Protein AF-A0A9P9M4C3-F1 (afdb_monomer)

Foldseek 3Di:
DDDDPPDDDPDPDDDAQAAQAADCPDPCAPPDRHYQGDDDPPLPQPDSCLCVQLAPPWDKDKDKDKDAADPDPDLVRFPWSFDFDFAAAAKKKKQWDAPDWFKWWQDPPVRDTDTDHRHPPDIDMFGGPLNCQQQVNPPDGIGMTGTRNHNDTIIMMMMGTRGNPPDFRDHSVNPDDTDDDPDD

Structure (mmCIF, N/CA/C/O backbone):
data_AF-A0A9P9M4C3-F1
#
_entry.id   AF-A0A9P9M4C3-F1
#
loop_
_atom_site.group_PDB
_atom_site.id
_atom_site.type_symbol
_atom_site.label_atom_id
_atom_site.label_alt_id
_atom_site.label_comp_id
_atom_site.label_asym_id
_atom_site.label_entity_id
_atom_site.label_seq_id
_atom_site.pdbx_PDB_ins_code
_atom_site.Cartn_x
_atom_site.Cartn_y
_atom_site.Cartn_z
_atom_site.occupancy
_atom_site.B_iso_or_equiv
_atom_site.auth_seq_id
_atom_site.auth_comp_id
_atom_site.auth_asym_id
_atom_site.auth_atom_id
_atom_site.pdbx_PDB_model_num
ATOM 1 N N . MET A 1 1 ? -8.134 -4.310 -27.000 1.00 28.88 1 MET A N 1
ATOM 2 C CA . MET A 1 1 ? -9.028 -5.041 -26.078 1.00 28.88 1 MET A CA 1
ATOM 3 C C . MET A 1 1 ? -8.791 -6.525 -26.283 1.00 28.88 1 MET A C 1
ATOM 5 O O . MET A 1 1 ? -9.406 -7.106 -27.166 1.00 28.88 1 MET A O 1
ATOM 9 N N . GLY A 1 2 ? -7.870 -7.115 -25.528 1.00 22.92 2 GLY A N 1
ATOM 10 C CA . GLY A 1 2 ? -7.849 -8.555 -25.319 1.00 22.92 2 GLY A CA 1
ATOM 11 C C . GLY A 1 2 ? -8.282 -8.791 -23.886 1.00 22.92 2 GLY A C 1
ATOM 12 O O . GLY A 1 2 ? -7.619 -8.387 -22.943 1.00 22.92 2 GLY A O 1
ATOM 13 N N . GLY A 1 3 ? -9.487 -9.308 -23.735 1.00 29.16 3 GLY A N 1
ATOM 14 C CA . GLY A 1 3 ? -10.067 -9.667 -22.459 1.00 29.16 3 GLY A CA 1
ATOM 15 C C . GLY A 1 3 ? -10.758 -10.989 -22.687 1.00 29.16 3 GLY A C 1
ATOM 16 O O . GLY A 1 3 ? -11.508 -11.136 -23.655 1.00 29.16 3 GLY A O 1
ATOM 17 N N . GLN A 1 4 ? -10.493 -11.963 -21.828 1.00 32.84 4 GLN A N 1
ATOM 18 C CA . GLN A 1 4 ? -11.357 -13.123 -21.776 1.00 32.84 4 GLN A CA 1
ATOM 19 C C . GLN A 1 4 ? -12.711 -12.629 -21.258 1.00 32.84 4 GLN A C 1
ATOM 21 O O . GLN A 1 4 ? -12.829 -12.136 -20.136 1.00 32.84 4 GLN A O 1
ATOM 26 N N . VAL A 1 5 ? -13.730 -12.695 -22.114 1.00 31.47 5 VAL A N 1
ATOM 27 C CA . VAL A 1 5 ? -15.116 -12.441 -21.726 1.00 31.47 5 VAL A CA 1
ATOM 28 C C . VAL A 1 5 ? -15.550 -13.622 -20.864 1.00 31.47 5 VAL A C 1
ATOM 30 O O . VAL A 1 5 ? -15.946 -14.667 -21.377 1.00 31.47 5 VAL A O 1
ATOM 33 N N . LEU A 1 6 ? -15.446 -13.476 -19.544 1.00 33.34 6 LEU A N 1
ATOM 34 C CA . LEU A 1 6 ? -16.194 -14.326 -18.624 1.00 33.34 6 LEU A CA 1
ATOM 35 C C . LEU A 1 6 ? -17.659 -13.906 -18.725 1.00 33.34 6 LEU A C 1
ATOM 37 O O . LEU A 1 6 ? -18.062 -12.867 -18.203 1.00 33.34 6 LEU A O 1
ATOM 41 N N . ASP A 1 7 ? -18.447 -14.674 -19.468 1.00 37.09 7 ASP A N 1
ATOM 42 C CA . ASP A 1 7 ? -19.844 -14.336 -19.685 1.00 37.09 7 ASP A CA 1
ATOM 43 C C . ASP A 1 7 ? -20.725 -14.676 -18.462 1.00 37.09 7 ASP A C 1
ATOM 45 O O . ASP A 1 7 ? -20.555 -15.700 -17.794 1.00 37.09 7 ASP A O 1
ATOM 49 N N . LYS A 1 8 ? -21.746 -13.820 -18.287 1.00 38.09 8 LYS A N 1
ATOM 50 C CA . LYS A 1 8 ? -22.973 -13.933 -17.467 1.00 38.09 8 LYS A CA 1
ATOM 51 C C . LYS A 1 8 ? -23.010 -13.364 -16.045 1.00 38.09 8 LYS A C 1
ATOM 53 O O . LYS A 1 8 ? -23.562 -13.975 -15.131 1.00 38.09 8 LYS A O 1
ATOM 58 N N . LYS A 1 9 ? -22.604 -12.100 -15.911 1.00 32.94 9 LYS A N 1
ATOM 59 C CA . LYS A 1 9 ? -23.401 -10.971 -15.356 1.00 32.94 9 LYS A CA 1
ATOM 60 C C . LYS A 1 9 ? -22.521 -9.715 -15.425 1.00 32.94 9 LYS A C 1
ATOM 62 O O . LYS A 1 9 ? -21.350 -9.830 -15.077 1.00 32.94 9 LYS A O 1
ATOM 67 N N . PRO A 1 10 ? -23.020 -8.533 -15.834 1.00 39.69 10 PRO A N 1
ATOM 68 C CA . PRO A 1 10 ? -22.205 -7.324 -15.808 1.00 39.69 10 PRO A CA 1
ATOM 69 C C . PRO A 1 10 ? -21.922 -6.956 -14.347 1.00 39.69 10 PRO A C 1
ATOM 71 O O . PRO A 1 10 ? -22.753 -6.362 -13.662 1.00 39.69 10 PRO A O 1
ATOM 74 N N . GLY A 1 11 ? -20.767 -7.380 -13.839 1.00 38.78 11 GLY A N 1
ATOM 75 C CA . GLY A 1 11 ? -20.213 -6.846 -12.607 1.00 38.78 11 GLY A CA 1
ATOM 76 C C . GLY A 1 11 ? -19.674 -5.452 -12.896 1.00 38.78 11 GLY A C 1
ATOM 77 O O . GLY A 1 11 ? -18.961 -5.264 -13.874 1.00 38.78 11 GLY A O 1
ATOM 78 N N . SER A 1 12 ? -19.977 -4.478 -12.042 1.00 33.47 12 SER A N 1
ATOM 79 C CA . SER A 1 12 ? -19.450 -3.104 -12.104 1.00 33.47 12 SER A CA 1
ATOM 80 C C . SER A 1 12 ? -17.956 -3.009 -11.752 1.00 33.47 12 SER A C 1
ATOM 82 O O . SER A 1 12 ? -17.506 -1.992 -11.229 1.00 33.47 12 SER A O 1
ATOM 84 N N . LYS A 1 13 ? -17.209 -4.104 -11.916 1.00 29.25 13 LYS A N 1
ATOM 85 C CA . LYS A 1 13 ? -15.812 -4.220 -11.511 1.00 29.25 13 LYS A CA 1
ATOM 86 C C . LYS A 1 13 ? -14.942 -3.933 -12.726 1.00 29.25 13 LYS A C 1
ATOM 88 O O . LYS A 1 13 ? -14.895 -4.729 -13.657 1.00 29.25 13 LYS A O 1
ATOM 93 N N . GLU A 1 14 ? -14.256 -2.803 -12.685 1.00 39.88 14 GLU A N 1
ATOM 94 C CA . GLU A 1 14 ? -13.114 -2.525 -13.548 1.00 39.88 14 GLU A CA 1
ATOM 95 C C . GLU A 1 14 ? -11.867 -3.052 -12.828 1.00 39.88 14 GLU A C 1
ATOM 97 O O . GLU A 1 14 ? -11.677 -2.796 -11.639 1.00 39.88 14 GLU A O 1
ATOM 102 N N . GLY A 1 15 ? -11.055 -3.856 -13.511 1.00 37.50 15 GLY A N 1
ATOM 103 C CA . GLY A 1 15 ? -9.872 -4.482 -12.929 1.00 37.50 15 GLY A CA 1
ATOM 104 C C . GLY A 1 15 ? -8.821 -4.743 -13.996 1.00 37.50 15 GLY A C 1
ATOM 105 O O . GLY A 1 15 ? -9.155 -5.089 -15.128 1.00 37.50 15 GLY A O 1
ATOM 106 N N . PHE A 1 16 ? -7.559 -4.554 -13.625 1.00 48.47 16 PHE A N 1
ATOM 107 C CA . PHE A 1 16 ? -6.407 -4.859 -14.460 1.00 48.47 16 PHE A CA 1
ATOM 108 C C . PHE A 1 16 ? -5.694 -6.071 -13.860 1.00 48.47 16 PHE A C 1
ATOM 110 O O . PHE A 1 16 ? -5.294 -6.032 -12.697 1.00 48.47 16 PHE A O 1
ATOM 117 N N . PHE A 1 17 ? -5.592 -7.157 -14.623 1.00 49.06 17 PHE A N 1
ATOM 118 C CA . PHE A 1 17 ? -4.887 -8.364 -14.201 1.00 49.06 17 PHE A CA 1
ATOM 119 C C . PHE A 1 17 ? -3.492 -8.339 -14.815 1.00 49.06 17 PHE A C 1
ATOM 121 O O . PHE A 1 17 ? -3.365 -8.175 -16.024 1.00 49.06 17 PHE A O 1
ATOM 128 N N . VAL A 1 18 ? -2.473 -8.481 -13.970 1.00 57.72 18 VAL A N 1
ATOM 129 C CA . VAL A 1 18 ? -1.072 -8.612 -14.380 1.00 57.72 18 VAL A CA 1
ATOM 130 C C . VAL A 1 18 ? -0.639 -10.034 -14.066 1.00 57.72 18 VAL A C 1
ATOM 132 O O . VAL A 1 18 ? -0.687 -10.441 -12.903 1.00 57.72 18 VAL A O 1
ATOM 135 N N . GLY A 1 19 ? -0.260 -10.784 -15.094 1.00 61.44 19 GLY A N 1
ATOM 136 C CA . GLY A 1 19 ? 0.341 -12.110 -14.979 1.00 61.44 19 GLY A CA 1
ATOM 137 C C . GLY A 1 19 ? 1.777 -12.114 -15.493 1.00 61.44 19 GLY A C 1
ATOM 138 O O . GLY A 1 19 ? 2.288 -11.085 -15.935 1.00 61.44 19 GLY A O 1
ATOM 139 N N . VAL A 1 20 ? 2.416 -13.282 -15.446 1.00 61.69 20 VAL A N 1
ATOM 140 C CA . VAL A 1 20 ? 3.687 -13.512 -16.150 1.00 61.69 20 VAL A CA 1
ATOM 141 C C . VAL A 1 20 ? 3.450 -13.292 -17.642 1.00 61.69 20 VAL A C 1
ATOM 143 O O . VAL A 1 20 ? 2.513 -13.885 -18.188 1.00 61.69 20 VAL A O 1
ATOM 146 N N . GLU A 1 21 ? 4.270 -12.457 -18.289 1.00 67.19 21 GLU A N 1
ATOM 147 C CA . GLU A 1 21 ? 4.151 -12.234 -19.730 1.00 67.19 21 GLU A CA 1
ATOM 148 C C . GLU A 1 21 ? 4.357 -13.565 -20.452 1.00 67.19 21 GLU A C 1
ATOM 150 O O . GLU A 1 21 ? 5.398 -14.213 -20.346 1.00 67.19 21 GLU A O 1
ATOM 155 N N . THR A 1 22 ? 3.310 -14.022 -21.131 1.00 71.81 22 THR A N 1
ATOM 156 C CA . THR A 1 22 ? 3.312 -15.315 -21.806 1.00 71.81 22 THR A CA 1
ATOM 157 C C . THR A 1 22 ? 2.884 -15.093 -23.251 1.00 71.81 22 THR A C 1
ATOM 159 O O . THR A 1 22 ? 1.740 -14.680 -23.463 1.00 71.81 22 THR A O 1
ATOM 162 N N . PRO A 1 23 ? 3.747 -15.368 -24.250 1.00 73.88 23 PRO A N 1
ATOM 163 C CA . PRO A 1 23 ? 3.402 -15.201 -25.657 1.00 73.88 23 PRO A CA 1
ATOM 164 C C . PRO A 1 23 ? 2.110 -15.931 -26.020 1.00 73.88 23 PRO A C 1
ATOM 166 O O . PRO A 1 23 ? 1.800 -16.986 -25.463 1.00 73.88 23 PRO A O 1
ATOM 169 N N . ALA A 1 24 ? 1.365 -15.402 -26.990 1.00 75.88 24 ALA A N 1
ATOM 170 C CA . ALA A 1 24 ? 0.100 -16.000 -27.421 1.00 75.88 24 ALA A CA 1
ATOM 171 C C . ALA A 1 24 ? 0.270 -17.433 -27.964 1.00 75.88 24 ALA A C 1
ATOM 173 O O . ALA A 1 24 ? -0.687 -18.206 -27.993 1.00 75.88 24 ALA A O 1
ATOM 174 N N . GLU A 1 25 ? 1.481 -17.779 -28.398 1.00 83.06 25 GLU A N 1
ATOM 175 C CA . GLU A 1 25 ? 1.866 -19.077 -28.942 1.00 83.06 25 GLU A CA 1
ATOM 176 C C . GLU A 1 25 ? 2.291 -20.091 -27.867 1.00 83.06 25 GLU A C 1
ATOM 178 O O . GLU A 1 25 ? 2.505 -21.261 -28.198 1.00 83.06 25 GLU A O 1
ATOM 183 N N . ASP A 1 26 ? 2.434 -19.679 -26.601 1.00 78.69 26 ASP A N 1
ATOM 184 C CA . ASP A 1 26 ? 2.795 -20.592 -25.515 1.00 78.69 26 ASP A CA 1
ATOM 185 C C . ASP A 1 26 ? 1.698 -21.662 -25.327 1.00 78.69 26 ASP A C 1
ATOM 187 O O . ASP A 1 26 ? 0.511 -21.331 -25.289 1.00 78.69 26 ASP A O 1
ATOM 191 N N . PRO A 1 27 ? 2.046 -22.953 -25.158 1.00 82.06 27 PRO A N 1
ATOM 192 C CA . PRO A 1 27 ? 1.066 -24.023 -24.949 1.00 82.06 27 PRO A CA 1
ATOM 193 C C . PRO A 1 27 ? 0.144 -23.833 -23.735 1.00 82.06 27 PRO A C 1
ATOM 195 O O . PRO A 1 27 ? -0.891 -24.496 -23.642 1.00 82.06 27 PRO A O 1
ATOM 198 N N . GLN A 1 28 ? 0.534 -22.989 -22.781 1.00 68.56 28 GLN A N 1
ATOM 199 C CA . GLN A 1 28 ? -0.224 -22.652 -21.580 1.00 68.56 28 GLN A CA 1
ATOM 200 C C . GLN A 1 28 ? -1.029 -21.354 -21.730 1.00 68.56 28 GLN A C 1
ATOM 202 O O . GLN A 1 28 ? -1.852 -21.064 -20.854 1.00 68.56 28 GLN A O 1
ATOM 207 N N . ALA A 1 29 ? -0.833 -20.591 -22.813 1.00 66.56 29 ALA A N 1
ATOM 208 C CA . ALA A 1 29 ? -1.600 -19.384 -23.095 1.00 66.56 29 ALA A CA 1
ATOM 209 C C . ALA A 1 29 ? -3.098 -19.723 -23.210 1.00 66.56 29 ALA A C 1
ATOM 211 O O . ALA A 1 29 ? -3.511 -20.584 -23.988 1.00 66.56 29 ALA A O 1
ATOM 212 N N . GLY A 1 30 ? -3.927 -19.059 -22.400 1.00 60.09 30 GLY A N 1
ATOM 213 C CA . GLY A 1 30 ? -5.367 -19.328 -22.280 1.00 60.09 30 GLY A CA 1
ATOM 214 C C . GLY A 1 30 ? -5.785 -20.017 -20.976 1.00 60.09 30 GLY A C 1
ATOM 215 O O . GLY A 1 30 ? -6.985 -20.105 -20.697 1.00 60.09 30 GLY A O 1
ATOM 216 N N . ASN A 1 31 ? -4.826 -20.452 -20.151 1.00 64.75 31 ASN A N 1
ATOM 217 C CA . ASN A 1 31 ? -5.074 -20.815 -18.756 1.00 64.75 31 ASN A CA 1
ATOM 218 C C . ASN A 1 31 ? -5.301 -19.562 -17.887 1.00 64.75 31 ASN A C 1
ATOM 220 O O . ASN A 1 31 ? -4.952 -18.443 -18.261 1.00 64.75 31 ASN A O 1
ATOM 224 N N . PHE A 1 32 ? -5.902 -19.742 -16.704 1.00 56.62 32 PHE A N 1
ATOM 225 C CA . PHE A 1 32 ? -6.194 -18.632 -15.791 1.00 56.62 32 PHE A CA 1
ATOM 226 C C . PHE A 1 32 ? -4.914 -17.860 -15.424 1.00 56.62 32 PHE A C 1
ATOM 228 O O . PHE A 1 32 ? -3.989 -18.444 -14.866 1.00 56.62 32 PHE A O 1
ATOM 235 N N . CYS A 1 33 ? -4.890 -16.558 -15.732 1.00 53.81 33 CYS A N 1
ATOM 236 C CA . CYS A 1 33 ? -3.741 -15.657 -15.564 1.00 53.81 33 CYS A CA 1
ATOM 237 C C . CYS A 1 33 ? -2.476 -16.022 -16.374 1.00 53.81 33 CYS A C 1
ATOM 239 O O . CYS A 1 33 ? -1.389 -15.589 -15.998 1.00 53.81 33 CYS A O 1
ATOM 241 N N . ILE A 1 34 ? -2.602 -16.785 -17.469 1.00 62.84 34 ILE A N 1
ATOM 242 C CA . ILE A 1 34 ? -1.486 -17.137 -18.362 1.00 62.84 34 ILE A CA 1
ATOM 243 C C . ILE A 1 34 ? -1.825 -16.716 -19.798 1.00 62.84 34 ILE A C 1
ATOM 245 O O . ILE A 1 34 ? -2.727 -17.271 -20.431 1.00 62.84 34 ILE A O 1
ATOM 249 N N . GLY A 1 35 ? -1.110 -15.718 -20.306 1.00 72.00 35 GLY A N 1
ATOM 250 C CA . GLY A 1 35 ? -1.269 -15.147 -21.645 1.00 72.00 35 GLY A CA 1
ATOM 251 C C . GLY A 1 35 ? -0.658 -13.745 -21.722 1.00 72.00 35 GLY A C 1
ATOM 252 O O . GLY A 1 35 ? -0.140 -13.264 -20.712 1.00 72.00 35 GLY A O 1
ATOM 253 N N . PRO A 1 36 ? -0.727 -13.081 -22.888 1.00 68.31 36 PRO A N 1
ATOM 254 C CA . PRO A 1 36 ? -0.110 -11.773 -23.051 1.00 68.31 36 PRO A CA 1
ATOM 255 C C . PRO A 1 36 ? -0.828 -10.704 -22.217 1.00 68.31 36 PRO A C 1
ATOM 257 O O . PRO A 1 36 ? -2.068 -10.689 -22.160 1.00 68.31 36 PRO A O 1
ATOM 260 N N . ASN A 1 37 ? -0.081 -9.802 -21.572 1.00 67.75 37 ASN A N 1
ATOM 261 C CA . ASN A 1 37 ? -0.672 -8.711 -20.793 1.00 67.75 37 ASN A CA 1
ATOM 262 C C . ASN A 1 37 ? -1.168 -7.584 -21.723 1.00 67.75 37 ASN A C 1
ATOM 264 O O . ASN A 1 37 ? -0.494 -7.159 -22.656 1.00 67.75 37 ASN A O 1
ATOM 268 N N . PHE A 1 38 ? -2.360 -7.036 -21.456 1.00 65.56 38 PHE A N 1
ATOM 269 C CA . PHE A 1 38 ? -2.967 -5.983 -22.289 1.00 65.56 38 PHE A CA 1
ATOM 270 C C . PHE A 1 38 ? -2.846 -4.595 -21.656 1.00 65.56 38 PHE A C 1
ATOM 272 O O . PHE A 1 38 ? -3.840 -4.043 -21.188 1.00 65.56 38 PHE A O 1
ATOM 279 N N . TRP A 1 39 ? -1.644 -4.021 -21.646 1.00 63.34 39 TRP A N 1
ATOM 280 C CA . TRP A 1 39 ? -1.334 -2.739 -20.998 1.00 63.34 39 TRP A CA 1
ATOM 281 C C . TRP A 1 39 ? -2.188 -1.547 -21.499 1.00 63.34 39 TRP A C 1
ATOM 283 O O . TRP A 1 39 ? -2.505 -1.455 -22.689 1.00 63.34 39 TRP A O 1
ATOM 293 N N . PRO A 1 40 ? -2.592 -0.607 -20.615 1.00 57.09 40 PRO A N 1
ATOM 294 C CA . PRO A 1 40 ? -3.330 0.587 -21.020 1.00 57.09 40 PRO A CA 1
ATOM 295 C C . PRO A 1 40 ? -2.461 1.531 -21.867 1.00 57.09 40 PRO A C 1
ATOM 297 O O . PRO A 1 40 ? -1.275 1.725 -21.602 1.00 57.09 40 PRO A O 1
ATOM 300 N N . GLY A 1 41 ? -3.071 2.166 -22.874 1.00 51.16 41 GLY A N 1
ATOM 301 C CA . GLY A 1 41 ? -2.374 3.088 -23.777 1.00 51.16 41 GLY A CA 1
ATOM 302 C C . GLY A 1 41 ? -1.753 4.284 -23.041 1.00 51.16 41 GLY A C 1
ATOM 303 O O . GLY A 1 41 ? -2.412 4.920 -22.221 1.00 51.16 41 GLY A O 1
ATOM 304 N N . GLY A 1 42 ? -0.485 4.586 -23.343 1.00 54.09 42 GLY A N 1
ATOM 305 C CA . GLY A 1 42 ? 0.333 5.602 -22.658 1.00 54.09 42 GLY A CA 1
ATOM 306 C C . GLY A 1 42 ? 1.508 5.008 -21.873 1.00 54.09 42 GLY A C 1
ATOM 307 O O . GLY A 1 42 ? 2.506 5.691 -21.658 1.00 54.09 42 GLY A O 1
ATOM 308 N N . LEU A 1 43 ? 1.431 3.721 -21.530 1.00 55.47 43 LEU A N 1
ATOM 309 C CA . LEU A 1 43 ? 2.597 2.873 -21.299 1.00 55.47 43 LEU A CA 1
ATOM 310 C C . LEU A 1 43 ? 2.990 2.316 -22.673 1.00 55.47 43 LEU A C 1
ATOM 312 O O . LEU A 1 43 ? 2.557 1.231 -23.044 1.00 55.47 43 LEU A O 1
ATOM 316 N N . SER A 1 44 ? 3.676 3.105 -23.507 1.00 48.91 44 SER A N 1
ATOM 317 C CA . SER A 1 44 ? 4.209 2.581 -24.770 1.00 48.91 44 SER A CA 1
ATOM 318 C C . SER A 1 44 ? 5.359 1.644 -24.432 1.00 48.91 44 SER A C 1
ATOM 320 O O . SER A 1 44 ? 6.484 2.087 -24.207 1.00 48.91 44 SER A O 1
ATOM 322 N N . THR A 1 45 ? 5.052 0.364 -24.317 1.00 50.69 45 THR A N 1
ATOM 323 C CA . THR A 1 45 ? 6.052 -0.678 -24.182 1.00 50.69 45 THR A CA 1
ATOM 324 C C . THR A 1 45 ? 6.359 -1.132 -25.606 1.00 50.69 45 THR A C 1
ATOM 326 O O . THR A 1 45 ? 5.600 -1.881 -26.205 1.00 50.69 45 THR A O 1
ATOM 329 N N . GLU A 1 46 ? 7.423 -0.595 -26.208 1.00 52.34 46 GLU A N 1
ATOM 330 C CA . GLU A 1 46 ? 7.959 -1.154 -27.465 1.00 52.34 46 GLU A CA 1
ATOM 331 C C . GLU A 1 46 ? 8.507 -2.586 -27.237 1.00 52.34 46 GLU A C 1
ATOM 333 O O . GLU A 1 46 ? 8.796 -3.298 -28.194 1.00 52.34 46 GLU A O 1
ATOM 338 N N . GLU A 1 47 ? 8.611 -3.008 -25.969 1.00 55.19 47 GLU A N 1
ATOM 339 C CA . GLU A 1 47 ? 9.061 -4.317 -25.496 1.00 55.19 47 GLU A CA 1
ATOM 340 C C . GLU A 1 47 ? 7.980 -4.930 -24.583 1.00 55.19 47 GLU A C 1
ATOM 342 O O . GLU A 1 47 ? 7.525 -4.277 -23.648 1.00 55.19 47 GLU A O 1
ATOM 347 N N . ASP A 1 48 ? 7.532 -6.161 -24.841 1.00 59.97 48 ASP A N 1
ATOM 348 C CA . ASP A 1 48 ? 6.446 -6.812 -24.079 1.00 59.97 48 ASP A CA 1
ATOM 349 C C . ASP A 1 48 ? 6.879 -7.297 -22.669 1.00 59.97 48 ASP A C 1
ATOM 351 O O . ASP A 1 48 ? 6.044 -7.675 -21.855 1.00 59.97 48 ASP A O 1
ATOM 355 N N . ASP A 1 49 ? 8.169 -7.218 -22.325 1.00 66.88 49 ASP A N 1
ATOM 356 C CA . ASP A 1 49 ? 8.806 -7.826 -21.139 1.00 66.88 49 ASP A CA 1
ATOM 357 C C . ASP A 1 49 ? 8.994 -6.864 -19.945 1.00 66.88 49 ASP A C 1
ATOM 359 O O . ASP A 1 49 ? 9.750 -7.116 -18.999 1.00 66.88 49 ASP A O 1
ATOM 363 N N . VAL A 1 50 ? 8.291 -5.729 -19.953 1.00 66.88 50 VAL A N 1
ATOM 364 C CA . VAL A 1 50 ? 8.535 -4.589 -19.053 1.00 66.88 50 VAL A CA 1
ATOM 365 C C . VAL A 1 50 ? 8.434 -4.922 -17.563 1.00 66.88 50 VAL A C 1
ATOM 367 O O . VAL A 1 50 ? 8.928 -4.144 -16.746 1.00 66.88 50 VAL A O 1
ATOM 370 N N . PHE A 1 51 ? 7.848 -6.045 -17.159 1.00 73.81 51 PHE A N 1
ATOM 371 C CA . PHE A 1 51 ? 7.826 -6.475 -15.757 1.00 73.81 51 PHE A CA 1
ATOM 372 C C . PHE A 1 51 ? 8.569 -7.788 -15.493 1.00 73.81 51 PHE A C 1
ATOM 374 O O . PHE A 1 51 ? 8.716 -8.150 -14.326 1.00 73.81 51 PHE A O 1
ATOM 381 N N . ASP A 1 52 ? 9.124 -8.446 -16.508 1.00 77.12 52 ASP A N 1
ATOM 382 C CA . ASP A 1 52 ? 9.725 -9.781 -16.389 1.00 77.12 52 ASP A CA 1
ATOM 383 C C . ASP A 1 52 ? 10.918 -9.794 -15.435 1.00 77.12 52 ASP A C 1
ATOM 385 O O . ASP A 1 52 ? 11.043 -10.679 -14.583 1.00 77.12 52 ASP A O 1
ATOM 389 N N . GLY A 1 53 ? 11.744 -8.745 -15.488 1.00 77.00 53 GLY A N 1
ATOM 390 C CA . GLY A 1 53 ? 12.824 -8.550 -14.521 1.00 77.00 53 GLY A CA 1
ATOM 391 C C . GLY A 1 53 ? 12.298 -8.525 -13.083 1.00 77.00 53 GLY A C 1
ATOM 392 O O . GLY A 1 53 ? 12.798 -9.245 -12.229 1.00 77.00 53 GLY A O 1
ATOM 393 N N . LEU A 1 54 ? 11.205 -7.795 -12.823 1.00 77.00 54 LEU A N 1
ATOM 394 C CA . LEU A 1 54 ? 10.587 -7.734 -11.492 1.00 77.00 54 LEU A CA 1
ATOM 395 C C . LEU A 1 54 ? 9.941 -9.057 -11.060 1.00 77.00 54 LEU A C 1
ATOM 397 O O . LEU A 1 54 ? 9.692 -9.225 -9.866 1.00 77.00 54 LEU A O 1
ATOM 401 N N . MET A 1 55 ? 9.632 -9.958 -11.993 1.00 82.12 55 MET A N 1
ATOM 402 C CA . MET A 1 55 ? 8.989 -11.251 -11.731 1.00 82.12 55 MET A CA 1
ATOM 403 C C . MET A 1 55 ? 9.967 -12.419 -11.598 1.00 82.12 55 MET A C 1
ATOM 405 O O . MET A 1 55 ? 9.588 -13.477 -11.097 1.00 82.12 55 MET A O 1
ATOM 409 N N . THR A 1 56 ? 11.221 -12.236 -11.998 1.00 83.00 56 THR A N 1
ATOM 410 C CA . THR A 1 56 ? 12.266 -13.259 -11.884 1.00 83.00 56 THR A CA 1
ATOM 411 C C . THR A 1 56 ? 12.838 -13.265 -10.468 1.00 83.00 56 THR A C 1
ATOM 413 O O . THR A 1 56 ? 13.222 -12.214 -9.995 1.00 83.00 56 THR A O 1
ATOM 416 N N . ASP A 1 57 ? 12.926 -14.407 -9.784 1.00 85.94 57 ASP A N 1
ATOM 417 C CA . ASP A 1 57 ? 13.447 -14.509 -8.398 1.00 85.94 57 ASP A CA 1
ATOM 418 C C . ASP A 1 57 ? 12.957 -13.394 -7.435 1.00 85.94 57 ASP A C 1
ATOM 420 O O . ASP A 1 57 ? 13.743 -12.603 -6.903 1.00 85.94 57 ASP A O 1
ATOM 424 N N . PRO A 1 58 ? 11.631 -13.239 -7.260 1.00 88.62 58 PRO A N 1
ATOM 425 C CA . PRO A 1 58 ? 11.098 -12.102 -6.539 1.00 88.62 58 PRO A CA 1
ATOM 426 C C . PRO A 1 58 ? 11.256 -12.270 -5.030 1.00 88.62 58 PRO A C 1
ATOM 428 O O . PRO A 1 58 ? 10.940 -13.312 -4.450 1.00 88.62 58 PRO A O 1
ATOM 431 N N . VAL A 1 59 ? 11.610 -11.176 -4.361 1.00 90.75 59 VAL A N 1
ATOM 432 C CA . VAL A 1 59 ? 11.512 -11.086 -2.908 1.00 90.75 59 VAL A CA 1
ATOM 433 C C . VAL A 1 59 ? 10.090 -10.682 -2.536 1.00 90.75 59 VAL A C 1
ATOM 435 O O . VAL A 1 59 ? 9.566 -9.646 -2.955 1.00 90.75 59 VAL A O 1
ATOM 438 N N . ALA A 1 60 ? 9.464 -11.502 -1.700 1.00 91.56 60 ALA A N 1
ATOM 439 C CA . ALA A 1 60 ? 8.178 -11.205 -1.097 1.00 91.56 60 ALA A CA 1
ATOM 440 C C . ALA A 1 60 ? 8.193 -11.575 0.385 1.00 91.56 60 ALA A C 1
ATOM 442 O O . ALA A 1 60 ? 8.843 -12.536 0.801 1.00 91.56 60 ALA A O 1
ATOM 443 N N . ASN A 1 61 ? 7.457 -10.825 1.199 1.00 89.62 61 ASN A N 1
ATOM 444 C CA . ASN A 1 61 ? 7.281 -11.150 2.608 1.00 89.62 61 ASN A CA 1
ATOM 445 C C . ASN A 1 61 ? 5.847 -10.885 3.054 1.00 89.62 61 ASN A C 1
ATOM 447 O O . ASN A 1 61 ? 5.170 -9.992 2.558 1.00 89.62 61 ASN A O 1
ATOM 451 N N . ILE A 1 62 ? 5.411 -11.627 4.062 1.00 91.00 62 ILE A N 1
ATOM 452 C CA . ILE A 1 62 ? 4.128 -11.423 4.728 1.00 91.00 62 ILE A CA 1
ATOM 453 C C . ILE A 1 62 ? 4.385 -10.948 6.154 1.00 91.00 62 ILE A C 1
ATOM 455 O O . ILE A 1 62 ? 5.352 -11.376 6.789 1.00 91.00 62 ILE A O 1
ATOM 459 N N . LYS A 1 63 ? 3.549 -10.046 6.667 1.00 87.56 63 LYS A N 1
ATOM 460 C CA . LYS A 1 63 ? 3.523 -9.720 8.097 1.00 87.56 63 LYS A CA 1
ATOM 461 C C . LYS A 1 63 ? 2.167 -10.108 8.669 1.00 87.56 63 LYS A C 1
ATOM 463 O O . LYS A 1 63 ? 1.143 -9.923 8.025 1.00 87.56 63 LYS A O 1
ATOM 468 N N . LEU A 1 64 ? 2.177 -10.631 9.889 1.00 87.44 64 LEU A N 1
ATOM 469 C CA . LEU A 1 64 ? 0.978 -10.865 10.688 1.00 87.44 64 LEU A CA 1
ATOM 470 C C . LEU A 1 64 ? 0.973 -9.802 11.779 1.00 87.44 64 LEU A C 1
ATOM 472 O O . LEU A 1 64 ? 1.835 -9.816 12.658 1.00 87.44 64 LEU A O 1
ATOM 476 N N . LEU A 1 65 ? 0.064 -8.839 11.676 1.00 86.81 65 LEU A N 1
ATOM 477 C CA . LEU A 1 65 ? 0.023 -7.691 12.569 1.00 86.81 65 LEU A CA 1
ATOM 478 C C . LEU A 1 65 ? -1.135 -7.842 13.545 1.00 86.81 65 LEU A C 1
ATOM 480 O O . LEU A 1 65 ? -2.271 -8.103 13.157 1.00 86.81 65 LEU A O 1
ATOM 484 N N . HIS A 1 66 ? -0.822 -7.659 14.822 1.00 86.25 66 HIS A N 1
ATOM 485 C CA . HIS A 1 66 ? -1.783 -7.524 15.905 1.00 86.25 66 HIS A CA 1
ATOM 486 C C . HIS A 1 66 ? -1.651 -6.111 16.456 1.00 86.25 66 HIS A C 1
ATOM 488 O O . HIS A 1 66 ? -0.548 -5.692 16.809 1.00 86.25 66 HIS A O 1
ATOM 494 N N . TYR A 1 67 ? -2.764 -5.389 16.532 1.00 84.25 67 TYR A N 1
ATOM 495 C CA . TYR A 1 67 ? -2.803 -4.076 17.160 1.00 84.25 67 TYR A CA 1
ATOM 496 C C . TYR A 1 67 ? -3.417 -4.231 18.557 1.00 84.25 67 TYR A C 1
ATOM 498 O O . TYR A 1 67 ? -4.590 -4.599 18.679 1.00 84.25 67 TYR A O 1
ATOM 506 N N . PRO A 1 68 ? -2.641 -4.013 19.633 1.00 80.75 68 PRO A N 1
ATOM 507 C CA . PRO A 1 68 ? -3.176 -4.057 20.984 1.00 80.75 68 PRO A CA 1
ATOM 508 C C . PRO A 1 68 ? -4.266 -2.996 21.196 1.00 80.75 68 PRO A C 1
ATOM 510 O O . PRO A 1 68 ? -4.167 -1.907 20.614 1.00 80.75 68 PRO A O 1
ATOM 513 N N . PRO A 1 69 ? -5.262 -3.280 22.058 1.00 79.38 69 PRO A N 1
ATOM 514 C CA . PRO A 1 69 ? -6.252 -2.302 22.459 1.00 79.38 69 PRO A CA 1
ATOM 515 C C . PRO A 1 69 ? -5.588 -1.067 23.031 1.00 79.38 69 PRO A C 1
ATOM 517 O O . PRO A 1 69 ? -4.590 -1.144 23.753 1.00 79.38 69 PRO A O 1
ATOM 520 N N . ASN A 1 70 ? -6.193 0.069 22.745 1.00 71.50 70 ASN A N 1
ATOM 521 C CA . ASN A 1 70 ? -5.685 1.350 23.166 1.00 71.50 70 ASN A CA 1
ATOM 522 C C . ASN A 1 70 ? -6.817 2.178 23.790 1.00 71.50 70 ASN A C 1
ATOM 524 O O . ASN A 1 70 ? -7.861 2.350 23.158 1.00 71.50 70 ASN A O 1
ATOM 528 N N . PRO A 1 71 ? -6.625 2.707 25.015 1.00 64.56 71 PRO A N 1
ATOM 529 C CA . PRO A 1 71 ? -7.626 3.519 25.697 1.00 64.56 71 PRO A CA 1
ATOM 530 C C . PRO A 1 71 ? -7.826 4.920 25.102 1.00 64.56 71 PRO A C 1
ATOM 532 O O . PRO A 1 71 ? -8.702 5.638 25.585 1.00 64.56 71 PRO A O 1
ATOM 535 N N . ALA A 1 72 ? -7.042 5.327 24.097 1.00 65.12 72 ALA A N 1
ATOM 536 C CA . ALA A 1 72 ? -7.211 6.620 23.438 1.00 65.12 72 ALA A CA 1
ATOM 537 C C . ALA A 1 72 ? -8.647 6.803 22.916 1.00 65.12 72 ALA A C 1
ATOM 539 O O . ALA A 1 72 ? -9.213 5.921 22.270 1.00 65.12 72 ALA A O 1
ATOM 540 N N . GLN A 1 73 ? -9.237 7.963 23.216 1.00 56.00 73 GLN A N 1
ATOM 541 C CA . GLN A 1 73 ? -10.628 8.285 22.874 1.00 56.00 73 GLN A CA 1
ATOM 542 C C . GLN A 1 73 ? -10.777 8.895 21.474 1.00 56.00 73 GLN A C 1
ATOM 544 O O . GLN A 1 73 ? -11.898 9.063 20.996 1.00 56.00 73 GLN A O 1
ATOM 549 N N . SER A 1 74 ? -9.662 9.219 20.818 1.00 60.00 74 SER A N 1
ATOM 550 C CA . SER A 1 74 ? -9.618 9.889 19.524 1.00 60.00 74 SER A CA 1
ATOM 551 C C . SER A 1 74 ? -8.480 9.315 18.648 1.00 60.00 74 SER A C 1
ATOM 553 O O . SER A 1 74 ? -7.476 8.829 19.180 1.00 60.00 74 SER A O 1
ATOM 555 N N . PRO A 1 75 ? -8.594 9.363 17.306 1.00 61.16 75 PRO A N 1
ATOM 556 C CA . PRO A 1 75 ? -7.516 8.972 16.386 1.00 61.16 75 PRO A CA 1
ATOM 557 C C . PRO A 1 75 ? -6.247 9.833 16.498 1.00 61.16 75 PRO A C 1
ATOM 559 O O . PRO A 1 75 ? -5.166 9.386 16.128 1.00 61.16 75 PRO A O 1
ATOM 562 N N . GLU A 1 76 ? -6.384 11.070 16.980 1.00 64.25 76 GLU A N 1
ATOM 563 C CA . GLU A 1 76 ? -5.292 12.029 17.201 1.00 64.25 76 GLU A CA 1
ATOM 564 C C . GLU A 1 76 ? -4.467 11.708 18.456 1.00 64.25 76 GLU A C 1
ATOM 566 O O . GLU A 1 76 ? -3.258 11.934 18.457 1.00 64.25 76 GLU A O 1
ATOM 571 N N . ASP A 1 77 ? -5.090 11.093 19.466 1.00 58.78 77 ASP A N 1
ATOM 572 C CA . ASP A 1 77 ? -4.429 10.616 20.688 1.00 58.78 77 ASP A CA 1
ATOM 573 C C . ASP A 1 77 ? -3.990 9.144 20.597 1.00 58.78 77 ASP A C 1
ATOM 575 O O . ASP A 1 77 ? -3.354 8.607 21.508 1.00 58.78 77 ASP A O 1
ATOM 579 N N . ALA A 1 78 ? -4.357 8.450 19.518 1.00 59.59 78 ALA A N 1
ATOM 580 C CA . ALA A 1 78 ? -4.044 7.043 19.345 1.00 59.59 78 ALA A CA 1
ATOM 581 C C . ALA A 1 78 ? -2.566 6.843 18.963 1.00 59.59 78 ALA A C 1
ATOM 583 O O . ALA A 1 78 ? -2.123 7.383 17.946 1.00 59.59 78 ALA A O 1
ATOM 584 N N . PRO A 1 79 ? -1.786 6.020 19.699 1.00 58.47 79 PRO A N 1
ATOM 585 C CA . PRO A 1 79 ? -0.541 5.457 19.211 1.00 58.47 79 PRO A CA 1
ATOM 586 C C . PRO A 1 79 ? -0.660 4.978 17.771 1.00 58.47 79 PRO A C 1
ATOM 588 O O . PRO A 1 79 ? -1.544 4.205 17.386 1.00 58.47 79 PRO A O 1
ATOM 591 N N . VAL A 1 80 ? 0.282 5.469 16.981 1.00 59.50 80 VAL A N 1
ATOM 592 C CA . VAL A 1 80 ? 0.402 5.152 15.574 1.00 59.50 80 VAL A CA 1
ATOM 593 C C . VAL A 1 80 ? 0.901 3.710 15.462 1.00 59.50 80 VAL A C 1
ATOM 595 O O . VAL A 1 80 ? 2.033 3.414 15.839 1.00 59.50 80 VAL A O 1
ATOM 598 N N . GLY A 1 81 ? 0.044 2.804 14.981 1.00 56.75 81 GLY A N 1
ATOM 599 C CA . GLY A 1 81 ? 0.381 1.387 14.811 1.00 56.75 81 GLY A CA 1
ATOM 600 C C . GLY A 1 81 ? 1.416 1.182 13.703 1.00 56.75 81 GLY A C 1
ATOM 601 O O . GLY A 1 81 ? 2.345 0.394 13.851 1.00 56.75 81 GLY A O 1
ATOM 602 N N . ALA A 1 82 ? 1.290 1.951 12.620 1.00 61.28 82 ALA A N 1
ATOM 603 C CA . ALA A 1 82 ? 2.328 2.153 11.615 1.00 61.28 82 ALA A CA 1
ATOM 604 C C . ALA A 1 82 ? 2.334 3.628 11.205 1.00 61.28 82 ALA A C 1
ATOM 606 O O . ALA A 1 82 ? 1.269 4.184 10.916 1.00 61.28 82 ALA A O 1
ATOM 607 N N . GLY A 1 83 ? 3.525 4.242 11.235 1.00 75.81 83 GLY A N 1
ATOM 608 C CA . GLY A 1 83 ? 3.778 5.655 10.926 1.00 75.81 83 GLY A CA 1
ATOM 609 C C . GLY A 1 83 ? 3.175 6.112 9.600 1.00 75.81 83 GLY A C 1
ATOM 610 O O . GLY A 1 83 ? 2.811 5.296 8.764 1.00 75.81 83 GLY A O 1
ATOM 611 N N . THR A 1 84 ? 3.119 7.420 9.361 1.00 86.19 84 THR A N 1
ATOM 612 C CA . THR A 1 84 ? 2.882 7.935 8.004 1.00 86.19 84 THR A CA 1
ATOM 613 C C . THR A 1 84 ? 4.029 7.496 7.092 1.00 86.19 84 THR A C 1
ATOM 615 O O . THR A 1 84 ? 5.169 7.897 7.327 1.00 86.19 84 THR A O 1
ATOM 618 N N . HIS A 1 85 ? 3.746 6.684 6.073 1.00 87.31 85 HIS A N 1
ATOM 619 C CA . HIS A 1 85 ? 4.761 6.151 5.159 1.00 87.31 85 HIS A CA 1
ATOM 620 C C . HIS A 1 85 ? 4.190 5.807 3.776 1.00 87.31 85 HIS A C 1
ATOM 622 O O . HIS A 1 85 ? 2.980 5.870 3.550 1.00 87.31 85 HIS A O 1
ATOM 628 N N . THR A 1 86 ? 5.090 5.469 2.857 1.00 89.38 86 THR A N 1
ATOM 629 C CA . THR A 1 86 ? 4.821 4.754 1.606 1.00 89.38 86 THR A CA 1
ATOM 630 C C . THR A 1 86 ? 5.388 3.340 1.704 1.00 89.38 86 THR A C 1
ATOM 632 O O . THR A 1 86 ? 6.285 3.081 2.512 1.00 89.38 86 THR A O 1
ATOM 635 N N . ASP A 1 87 ? 4.873 2.423 0.886 1.00 90.94 87 ASP A N 1
ATOM 636 C CA . ASP A 1 87 ? 5.429 1.074 0.790 1.00 90.94 87 ASP A CA 1
ATOM 637 C C . ASP A 1 87 ? 6.608 1.066 -0.187 1.00 90.94 87 ASP A C 1
ATOM 639 O O . ASP A 1 87 ? 6.465 1.464 -1.340 1.00 90.94 87 ASP A O 1
ATOM 643 N N . PHE A 1 88 ? 7.765 0.566 0.252 1.00 85.38 88 PHE A N 1
ATOM 644 C CA . PHE A 1 88 ? 8.977 0.548 -0.572 1.00 85.3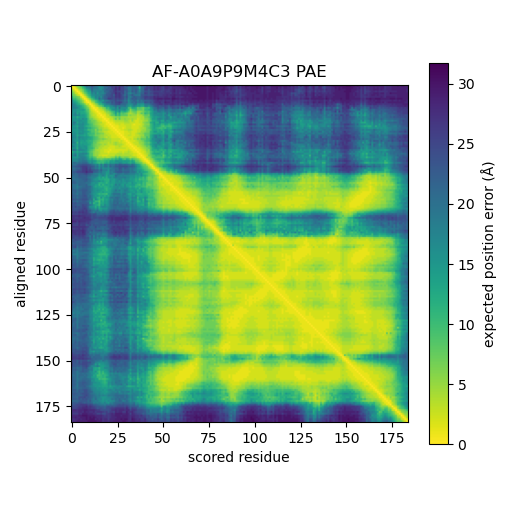8 88 PHE A CA 1
ATOM 645 C C . P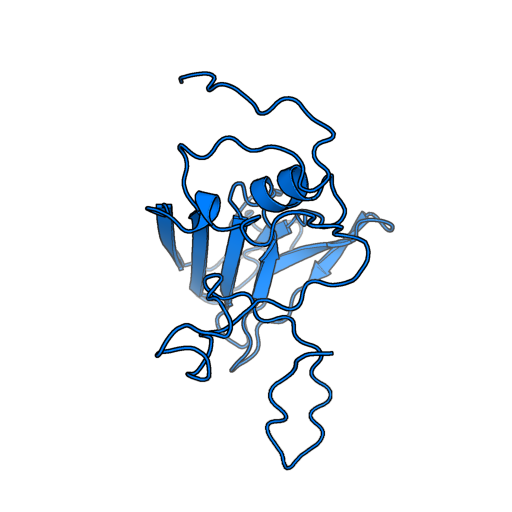HE A 1 88 ? 8.841 -0.301 -1.848 1.00 85.38 88 PHE A C 1
ATOM 647 O O . PHE A 1 88 ? 9.369 0.094 -2.879 1.00 85.38 88 PHE A O 1
ATOM 654 N N . GLY A 1 89 ? 8.162 -1.453 -1.771 1.00 88.31 89 GLY A N 1
ATOM 655 C CA . GLY A 1 89 ? 8.139 -2.488 -2.813 1.00 88.31 89 GLY A CA 1
ATOM 656 C C . GLY A 1 89 ? 7.371 -2.129 -4.092 1.00 88.31 89 GLY A C 1
ATOM 657 O O . GLY A 1 89 ? 7.226 -0.968 -4.469 1.00 88.31 89 GLY A O 1
ATOM 658 N N . THR A 1 90 ? 6.869 -3.146 -4.792 1.00 91.44 90 THR A N 1
ATOM 659 C CA . THR A 1 90 ? 6.114 -2.969 -6.043 1.00 91.44 90 THR A CA 1
ATOM 660 C C . THR A 1 90 ? 4.609 -2.947 -5.774 1.00 91.44 90 THR A C 1
ATOM 662 O O . THR A 1 90 ? 3.931 -2.006 -6.188 1.00 91.44 90 THR A O 1
ATOM 665 N N . ILE A 1 91 ? 4.082 -3.942 -5.053 1.00 93.75 91 ILE A N 1
ATOM 666 C CA . ILE A 1 91 ? 2.660 -4.042 -4.681 1.00 93.75 91 ILE A CA 1
ATOM 667 C C . ILE A 1 91 ? 2.543 -4.543 -3.238 1.00 93.75 91 ILE A C 1
ATOM 669 O O . ILE A 1 91 ? 3.231 -5.485 -2.846 1.00 93.75 91 ILE A O 1
ATOM 673 N N . THR A 1 92 ? 1.616 -3.968 -2.475 1.00 93.38 92 THR A N 1
ATOM 674 C CA . THR A 1 92 ? 1.165 -4.512 -1.188 1.00 93.38 92 THR A CA 1
ATOM 675 C C . THR A 1 92 ? -0.283 -4.962 -1.310 1.00 93.38 92 THR A C 1
ATOM 677 O O . THR A 1 92 ? -1.130 -4.207 -1.784 1.00 93.38 92 THR A O 1
ATOM 680 N N . ILE A 1 93 ? -0.585 -6.172 -0.846 1.00 95.69 93 ILE A N 1
ATOM 681 C CA . ILE A 1 93 ? -1.948 -6.694 -0.717 1.00 95.69 93 ILE A CA 1
ATOM 682 C C . ILE A 1 93 ? -2.242 -6.852 0.767 1.00 95.69 93 ILE A C 1
ATOM 684 O O . ILE A 1 93 ? -1.541 -7.573 1.472 1.00 95.69 93 ILE A O 1
ATOM 688 N N . LEU A 1 94 ? -3.276 -6.181 1.250 1.00 92.81 94 LEU A N 1
ATOM 689 C CA . LEU A 1 94 ? -3.624 -6.121 2.658 1.00 92.81 94 LEU A CA 1
ATOM 690 C C . LEU A 1 94 ? -5.005 -6.725 2.900 1.00 92.81 94 LEU A C 1
ATOM 692 O O . LEU A 1 94 ? -6.011 -6.270 2.350 1.00 92.81 94 LEU A O 1
ATOM 696 N N . VAL A 1 95 ? -5.041 -7.696 3.809 1.00 94.19 95 VAL A N 1
ATOM 697 C CA . VAL A 1 95 ? -6.265 -8.160 4.464 1.00 94.19 95 VAL A CA 1
ATOM 698 C C . VAL A 1 95 ? -6.442 -7.385 5.766 1.00 94.19 95 VAL A C 1
ATOM 700 O O . VAL A 1 95 ? -5.527 -7.330 6.592 1.00 94.19 95 VAL A O 1
ATOM 703 N N . GLN A 1 96 ? -7.626 -6.814 5.965 1.00 90.88 96 GLN A N 1
ATOM 704 C CA . GLN A 1 96 ? -8.026 -6.175 7.219 1.00 90.88 96 GLN 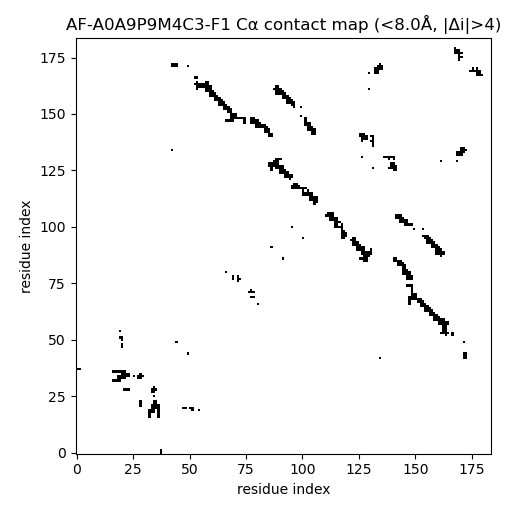A CA 1
ATOM 705 C C . GLN A 1 96 ? -9.070 -7.041 7.918 1.00 90.88 96 GLN A C 1
ATOM 707 O O . GLN A 1 96 ? -9.918 -7.626 7.248 1.00 90.88 96 GLN A O 1
ATOM 712 N N . GLN A 1 97 ? -9.055 -7.094 9.252 1.00 91.56 97 GLN A N 1
ATOM 713 C CA . GLN A 1 97 ? -10.139 -7.737 9.988 1.00 91.56 97 GLN A CA 1
ATOM 714 C C . GLN A 1 97 ? -11.463 -6.972 9.778 1.00 91.56 97 GLN A C 1
ATOM 716 O O . GLN A 1 97 ? -11.542 -5.790 10.134 1.00 91.56 97 GLN A O 1
ATOM 721 N N . PRO A 1 98 ? -12.516 -7.622 9.252 1.00 91.00 98 PRO A N 1
ATOM 722 C CA . PRO A 1 98 ? -13.796 -6.973 8.987 1.00 91.00 98 PRO A CA 1
ATOM 723 C C . PRO A 1 98 ? -14.400 -6.319 10.234 1.00 91.00 98 PRO A C 1
ATOM 725 O O . PRO A 1 98 ? -14.349 -6.872 11.331 1.00 91.00 98 PRO A O 1
ATOM 728 N N . GLY A 1 99 ? -14.962 -5.119 10.070 1.00 89.94 99 GLY A N 1
ATOM 729 C CA . GLY A 1 99 ? -15.570 -4.351 11.165 1.00 89.94 99 GLY A CA 1
ATOM 730 C C . GLY A 1 99 ? -14.583 -3.570 12.041 1.00 89.94 99 GLY A C 1
ATOM 731 O O . GLY A 1 99 ? -15.019 -2.818 12.910 1.00 89.94 99 GLY A O 1
ATOM 732 N N . HIS A 1 100 ? -13.276 -3.681 11.789 1.00 89.00 100 HIS A N 1
ATOM 733 C CA . HIS A 1 100 ? -12.245 -2.959 12.534 1.00 89.00 100 HIS A CA 1
ATOM 734 C C . HIS A 1 100 ? -11.397 -2.070 11.609 1.00 89.00 100 HIS A C 1
ATOM 736 O O . HIS A 1 100 ? -10.265 -2.427 11.276 1.00 89.00 100 HIS A O 1
ATOM 742 N N . PRO A 1 101 ? -11.925 -0.915 11.161 1.00 84.75 101 PRO A N 1
ATOM 743 C CA . PRO A 1 101 ? -11.147 0.013 10.354 1.00 84.75 101 PRO A CA 1
ATOM 744 C C . PRO A 1 101 ? -9.993 0.600 11.174 1.00 84.75 101 PRO A C 1
ATOM 746 O O . PRO A 1 101 ? -10.148 0.933 12.348 1.00 84.75 101 PRO A O 1
ATOM 749 N N . GLY A 1 102 ? -8.843 0.750 10.529 1.00 83.19 102 GLY A N 1
ATOM 750 C CA . GLY A 1 102 ? -7.660 1.377 11.126 1.00 83.19 102 GLY A CA 1
ATOM 751 C C . GLY A 1 102 ? -6.664 1.905 10.097 1.00 83.19 102 GLY A C 1
ATOM 752 O O . GLY A 1 102 ? -5.782 2.684 10.444 1.00 83.19 102 GLY A O 1
ATOM 753 N N . LEU A 1 103 ? -6.805 1.517 8.827 1.00 89.12 103 LEU A N 1
ATOM 754 C CA . LEU A 1 103 ? -6.001 2.041 7.734 1.00 89.12 103 LEU A CA 1
ATOM 755 C C . LEU A 1 103 ? -6.553 3.382 7.249 1.00 89.12 103 LEU A C 1
ATOM 757 O O . LEU A 1 103 ? -7.744 3.513 6.961 1.00 89.12 103 LEU A O 1
ATOM 761 N N . GLU A 1 104 ? -5.663 4.350 7.068 1.00 88.19 104 GLU A N 1
ATOM 762 C CA . GLU A 1 104 ? -5.978 5.612 6.412 1.00 88.19 104 GLU A CA 1
ATOM 763 C C . GLU A 1 104 ? -4.985 5.912 5.293 1.00 88.19 104 GLU A C 1
ATOM 765 O O . GLU A 1 104 ? -3.780 5.723 5.453 1.00 88.19 104 GLU A O 1
ATOM 770 N N . ALA A 1 105 ? -5.488 6.446 4.183 1.00 89.00 105 ALA A N 1
ATOM 771 C CA . ALA A 1 105 ? -4.687 6.955 3.076 1.00 89.00 105 ALA A CA 1
ATOM 772 C C . ALA A 1 105 ? -4.812 8.480 2.986 1.00 89.00 105 ALA A C 1
ATOM 774 O O . ALA A 1 105 ? -5.885 9.047 3.200 1.00 89.00 105 ALA A O 1
ATOM 775 N N . LEU A 1 106 ? -3.723 9.164 2.657 1.00 85.75 106 LEU A N 1
ATOM 776 C CA . LEU A 1 106 ? -3.717 10.609 2.483 1.00 85.75 106 LEU A CA 1
ATOM 777 C C . LEU A 1 106 ? -4.159 10.959 1.061 1.00 85.75 106 LEU A C 1
ATOM 779 O O . LEU A 1 106 ? -3.479 10.631 0.087 1.00 85.75 106 LEU A O 1
ATOM 783 N N . HIS A 1 107 ? -5.265 11.687 0.927 1.00 84.50 107 HIS A N 1
ATOM 784 C CA . HIS A 1 107 ? -5.711 12.158 -0.376 1.00 84.50 107 HIS A CA 1
ATOM 785 C C . HIS A 1 107 ? -4.675 13.132 -0.975 1.00 84.50 107 HIS A C 1
ATOM 787 O O . HIS A 1 107 ? -4.326 14.137 -0.340 1.00 84.50 107 HIS A O 1
ATOM 793 N N . PRO A 1 108 ? -4.207 12.912 -2.217 1.00 77.75 108 PRO A N 1
ATOM 794 C CA . PRO A 1 108 ? -3.065 13.637 -2.768 1.00 77.75 108 PRO A CA 1
ATOM 795 C C . PRO A 1 108 ? -3.308 15.145 -2.918 1.00 77.75 108 PRO A C 1
ATOM 797 O O . PRO A 1 108 ? -2.395 15.923 -2.633 1.00 77.75 108 PRO A O 1
ATOM 800 N N . SER A 1 109 ? -4.518 15.559 -3.317 1.00 82.69 109 SER A N 1
ATOM 801 C CA . SER A 1 109 ? -4.846 16.973 -3.577 1.00 82.69 109 SER A CA 1
ATOM 802 C C . SER A 1 109 ? -5.290 17.740 -2.329 1.00 82.69 109 SER A C 1
ATOM 804 O O . SER A 1 109 ? -4.731 18.784 -2.020 1.00 82.69 109 SER A O 1
ATOM 806 N N . THR A 1 110 ? -6.282 17.228 -1.597 1.00 89.62 110 THR A N 1
ATOM 807 C CA . THR A 1 110 ? -6.850 17.886 -0.409 1.00 89.62 110 THR A CA 1
ATOM 808 C C . THR A 1 110 ? -5.981 17.762 0.841 1.00 89.62 110 THR A C 1
ATOM 810 O O . THR A 1 110 ? -6.210 18.497 1.796 1.00 89.62 110 THR A O 1
ATOM 813 N N . LYS A 1 111 ? -5.005 16.840 0.859 1.00 89.44 111 LYS A N 1
ATOM 814 C CA . LYS A 1 111 ? -4.180 16.517 2.038 1.00 89.44 111 LYS A CA 1
ATOM 815 C C . LYS A 1 111 ? -5.006 16.098 3.259 1.00 89.44 111 LYS A C 1
ATOM 817 O O . LYS A 1 111 ? -4.594 16.302 4.396 1.00 89.44 111 LYS A O 1
ATOM 822 N N . THR A 1 112 ? -6.160 15.485 3.016 1.00 87.44 112 THR A N 1
ATOM 823 C CA . THR A 1 112 ? -7.035 14.936 4.056 1.00 87.44 112 THR A CA 1
ATOM 824 C C . THR A 1 112 ? -6.850 13.430 4.169 1.00 87.44 112 THR A C 1
ATOM 826 O O . THR A 1 112 ? -6.708 12.748 3.152 1.00 87.44 112 THR A O 1
ATOM 829 N N . TRP A 1 113 ? -6.886 12.907 5.391 1.00 84.81 113 TRP A N 1
ATOM 830 C CA . TRP A 1 113 ? -6.893 11.468 5.635 1.00 84.81 113 TRP A CA 1
ATOM 831 C C . TRP A 1 113 ? -8.252 10.866 5.272 1.00 84.81 113 TRP A C 1
ATOM 833 O O . TRP A 1 113 ? -9.297 11.415 5.619 1.00 84.81 113 TRP A O 1
ATOM 843 N N . ILE A 1 114 ? -8.225 9.753 4.5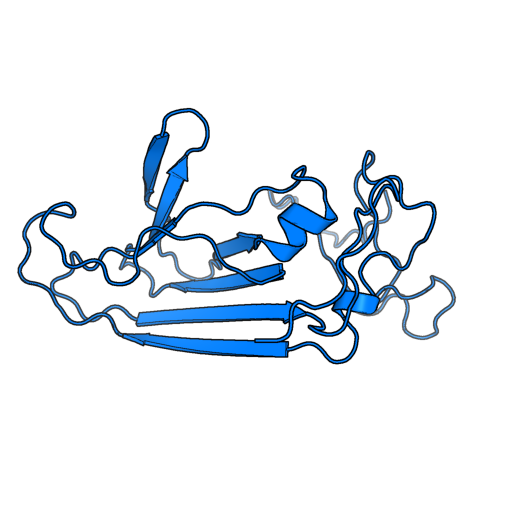45 1.00 86.12 114 ILE A N 1
ATOM 844 C CA . ILE A 1 114 ? -9.391 8.968 4.148 1.00 86.12 114 ILE A CA 1
ATOM 845 C C . ILE A 1 114 ? -9.273 7.608 4.820 1.00 86.12 114 ILE A C 1
ATOM 847 O O . ILE A 1 114 ? -8.322 6.870 4.563 1.00 86.12 114 ILE A O 1
ATOM 851 N N . GLN A 1 115 ? -10.257 7.268 5.647 1.00 87.06 115 GLN A N 1
ATOM 852 C CA . GLN A 1 115 ? -10.349 5.946 6.253 1.00 87.06 115 GLN A CA 1
ATOM 853 C C . GLN A 1 115 ? -10.709 4.901 5.194 1.00 87.06 115 GLN A C 1
ATOM 855 O O . GLN A 1 115 ? -11.706 5.042 4.482 1.00 87.06 115 GLN A O 1
ATOM 860 N N . ILE A 1 116 ? -9.919 3.834 5.120 1.00 87.19 116 ILE A N 1
ATOM 861 C CA . ILE A 1 116 ? -10.185 2.698 4.243 1.00 87.19 116 ILE A CA 1
ATOM 862 C C . ILE A 1 116 ? -11.055 1.697 5.013 1.00 87.19 116 ILE A C 1
ATOM 864 O O . ILE A 1 116 ? -10.670 1.258 6.100 1.00 87.19 116 ILE A O 1
ATOM 868 N N . PRO A 1 117 ? -12.248 1.341 4.508 1.00 86.06 117 PRO A N 1
ATOM 869 C CA . PRO A 1 117 ? -13.149 0.459 5.233 1.00 86.06 117 PRO A CA 1
ATOM 870 C C . PRO A 1 117 ? -12.569 -0.959 5.323 1.00 86.06 117 PRO A C 1
ATOM 872 O O . PRO A 1 117 ? -12.031 -1.489 4.353 1.00 86.06 117 PRO A O 1
ATOM 875 N N . ALA A 1 118 ? -12.703 -1.585 6.493 1.00 88.50 118 ALA A N 1
ATOM 876 C CA . ALA A 1 118 ? -12.356 -2.987 6.704 1.00 88.50 118 ALA A CA 1
ATOM 877 C C . ALA A 1 118 ? -13.609 -3.852 6.499 1.00 88.50 118 ALA A C 1
ATOM 879 O O . ALA A 1 118 ? -14.478 -3.916 7.374 1.00 88.50 118 ALA A O 1
ATOM 880 N N . GLN A 1 119 ? -13.729 -4.460 5.318 1.00 88.00 119 GLN A N 1
ATOM 881 C CA . GLN A 1 119 ? -14.914 -5.207 4.887 1.00 88.00 119 GLN A CA 1
ATOM 882 C C . GLN A 1 119 ? -14.579 -6.678 4.643 1.00 88.00 119 GLN A C 1
ATOM 884 O O . GLN A 1 119 ? -13.459 -7.009 4.259 1.00 88.00 119 GLN A O 1
ATOM 889 N N . GLU A 1 120 ? -15.572 -7.542 4.850 1.00 88.50 120 GLU A N 1
ATOM 890 C CA . GLU A 1 120 ? -15.500 -8.954 4.467 1.00 88.50 120 GLU A CA 1
ATOM 891 C C . GLU A 1 120 ? -15.266 -9.079 2.955 1.00 88.50 120 GLU A C 1
ATOM 893 O O . GLU A 1 120 ? -15.789 -8.273 2.182 1.00 88.50 120 GLU A O 1
ATOM 898 N N . ASP A 1 121 ? -14.491 -10.083 2.541 1.00 86.75 121 ASP A N 1
ATOM 899 C CA . ASP A 1 121 ? -14.208 -10.398 1.133 1.00 86.75 121 ASP A CA 1
ATOM 900 C C . ASP A 1 121 ? -13.598 -9.242 0.309 1.00 86.75 121 ASP A C 1
ATOM 902 O O . ASP A 1 121 ? -13.680 -9.224 -0.924 1.00 86.75 121 ASP A O 1
ATOM 906 N N . VAL A 1 122 ? -12.960 -8.272 0.974 1.00 85.19 122 VAL A N 1
ATOM 907 C CA . VAL A 1 122 ? -12.278 -7.140 0.334 1.00 85.19 122 VAL A CA 1
ATOM 908 C C . VAL A 1 122 ? -10.790 -7.154 0.667 1.00 85.19 122 VAL A C 1
ATOM 910 O O . VAL A 1 122 ? -10.383 -7.211 1.826 1.00 85.19 122 VAL A O 1
ATOM 913 N N . LEU A 1 123 ? -9.976 -7.038 -0.380 1.00 89.31 123 LEU A N 1
ATOM 914 C CA . LEU A 1 123 ? -8.541 -6.801 -0.281 1.00 89.31 123 LEU A CA 1
ATOM 915 C C . LEU A 1 123 ? -8.250 -5.334 -0.580 1.00 89.31 123 LEU A C 1
ATOM 917 O O . LEU A 1 123 ? -8.829 -4.754 -1.501 1.00 89.31 123 LEU A O 1
ATOM 921 N N . VAL A 1 124 ? -7.319 -4.750 0.168 1.00 89.94 124 VAL A N 1
ATOM 922 C CA . VAL A 1 124 ? -6.744 -3.444 -0.163 1.00 89.94 124 VAL A CA 1
ATOM 923 C C . VAL A 1 124 ? -5.453 -3.679 -0.933 1.00 89.94 124 VAL A C 1
ATOM 925 O O . VAL A 1 124 ? -4.623 -4.479 -0.509 1.00 89.94 124 VAL A O 1
ATOM 928 N N . VAL A 1 125 ? -5.279 -2.988 -2.057 1.00 93.88 125 VAL A N 1
ATOM 929 C CA . VAL A 1 125 ? -4.065 -3.075 -2.875 1.00 93.88 125 VAL A CA 1
ATOM 930 C C . VAL A 1 125 ? -3.411 -1.702 -2.930 1.00 93.88 125 VAL A C 1
ATOM 932 O O . VAL A 1 125 ? -4.015 -0.753 -3.428 1.00 93.88 125 VAL A O 1
ATOM 935 N N . ASN A 1 126 ? -2.178 -1.608 -2.436 1.00 91.00 126 ASN A N 1
ATOM 936 C CA . ASN A 1 126 ? -1.346 -0.415 -2.562 1.00 91.00 126 ASN A CA 1
ATOM 937 C C . ASN A 1 126 ? -0.273 -0.645 -3.623 1.00 91.00 126 ASN A C 1
ATOM 939 O O . ASN A 1 126 ? 0.303 -1.728 -3.728 1.00 91.00 126 ASN A O 1
ATOM 943 N N . LEU A 1 127 ? 0.019 0.406 -4.383 1.00 91.81 127 LEU A N 1
ATOM 944 C CA . LEU A 1 127 ? 1.155 0.443 -5.297 1.00 91.81 127 LEU A CA 1
ATOM 945 C C . LEU A 1 127 ? 2.351 1.016 -4.545 1.00 91.81 127 LEU A C 1
ATOM 947 O O . LEU A 1 127 ? 2.192 2.010 -3.846 1.00 91.81 127 LEU A O 1
ATOM 951 N N . GLY A 1 128 ? 3.518 0.399 -4.665 1.00 91.25 128 GLY A N 1
ATOM 952 C CA . GLY A 1 128 ? 4.706 0.829 -3.936 1.00 91.25 128 GLY A CA 1
ATOM 953 C C . GLY A 1 128 ? 5.638 1.737 -4.740 1.00 91.25 128 GLY A C 1
ATOM 954 O O . GLY A 1 128 ? 5.410 2.064 -5.915 1.00 91.25 128 GLY A O 1
ATOM 955 N N . ASP A 1 129 ? 6.714 2.153 -4.083 1.00 90.19 129 ASP A N 1
ATOM 956 C CA . ASP A 1 129 ? 7.680 3.121 -4.593 1.00 90.19 129 ASP A CA 1
ATOM 957 C C . ASP A 1 129 ? 8.428 2.608 -5.832 1.00 90.19 129 ASP A C 1
ATOM 959 O O . ASP A 1 129 ? 8.692 3.394 -6.752 1.00 90.19 129 ASP A O 1
ATOM 963 N N . LEU A 1 130 ? 8.706 1.299 -5.919 1.00 89.56 130 LEU A N 1
ATOM 964 C CA . LEU A 1 130 ? 9.362 0.715 -7.094 1.00 89.56 130 LEU A CA 1
ATOM 965 C C . LEU A 1 130 ? 8.489 0.850 -8.348 1.00 89.56 130 LEU A C 1
ATOM 967 O O . LEU A 1 130 ? 8.986 1.242 -9.408 1.00 89.56 130 LEU A O 1
ATOM 971 N N . LEU A 1 131 ? 7.180 0.604 -8.226 1.00 87.62 131 LEU A N 1
ATOM 972 C CA . LEU A 1 131 ? 6.246 0.735 -9.346 1.00 87.62 131 LEU A CA 1
ATOM 973 C C . LEU A 1 131 ? 6.039 2.201 -9.739 1.00 87.62 131 LEU A C 1
ATOM 975 O O . LEU A 1 131 ? 6.013 2.532 -10.929 1.00 87.62 131 LEU A O 1
ATOM 979 N N . GLN A 1 132 ? 5.945 3.101 -8.756 1.00 88.31 132 GLN A N 1
ATOM 980 C CA . GLN A 1 132 ? 5.901 4.539 -9.014 1.00 88.31 132 GLN A CA 1
ATOM 981 C C . GLN A 1 132 ? 7.128 4.984 -9.817 1.00 88.31 132 GLN A C 1
ATOM 983 O O . GLN A 1 132 ? 6.993 5.710 -10.803 1.00 88.31 132 GLN A O 1
ATOM 988 N N . LYS A 1 133 ? 8.327 4.549 -9.421 1.00 86.25 133 LYS A N 1
ATOM 989 C CA . LYS A 1 133 ? 9.569 4.905 -10.111 1.00 86.25 133 LYS A CA 1
ATOM 990 C C . LYS A 1 133 ? 9.602 4.349 -11.532 1.00 86.25 133 LYS A C 1
ATOM 992 O O . LYS A 1 133 ? 9.857 5.110 -12.464 1.00 86.25 133 LYS A O 1
ATOM 997 N N . ARG A 1 134 ? 9.294 3.058 -11.702 1.00 82.19 134 ARG A N 1
ATOM 998 C CA . ARG A 1 134 ? 9.277 2.390 -13.013 1.00 82.19 134 ARG A CA 1
ATOM 999 C C . ARG A 1 134 ? 8.315 3.088 -13.974 1.00 82.19 134 ARG A C 1
ATOM 1001 O O . ARG A 1 134 ? 8.657 3.337 -15.122 1.00 82.19 134 ARG A O 1
ATOM 1008 N N . THR A 1 135 ? 7.160 3.528 -13.484 1.00 82.50 135 THR A N 1
ATOM 1009 C CA . THR A 1 135 ? 6.151 4.234 -14.294 1.00 82.50 135 THR A CA 1
ATOM 1010 C C . THR A 1 135 ? 6.308 5.756 -14.339 1.00 82.50 135 THR A C 1
ATOM 1012 O O . THR A 1 135 ? 5.386 6.452 -14.761 1.00 82.50 135 THR A O 1
ATOM 1015 N N . LYS A 1 136 ? 7.439 6.314 -13.876 1.00 84.88 136 LYS A N 1
ATOM 1016 C CA . LYS A 1 136 ? 7.683 7.772 -13.793 1.00 84.88 136 LYS A CA 1
ATOM 1017 C C . LYS A 1 136 ? 6.553 8.549 -13.114 1.00 84.88 136 LYS A C 1
ATOM 1019 O O . LYS A 1 136 ? 6.265 9.705 -13.424 1.00 84.88 136 LYS A O 1
ATOM 1024 N N . GLY A 1 137 ? 5.916 7.917 -12.141 1.00 82.25 137 GLY A N 1
ATOM 1025 C CA . GLY A 1 137 ? 4.852 8.515 -11.366 1.00 82.25 137 GLY A CA 1
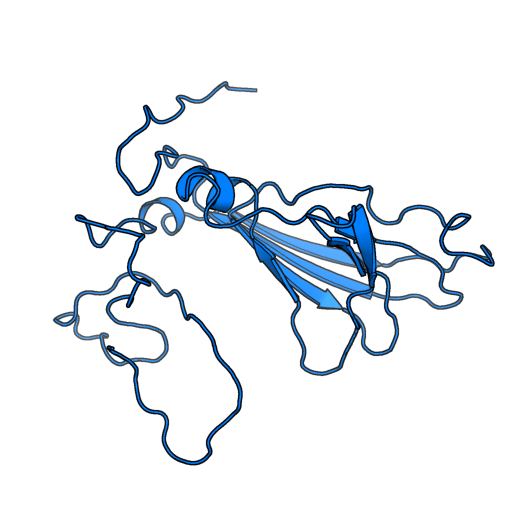ATOM 1026 C C . GLY A 1 137 ? 3.511 8.602 -12.081 1.00 82.25 137 GLY A C 1
ATOM 1027 O O . GLY A 1 137 ? 2.684 9.385 -11.610 1.00 82.25 137 GLY A O 1
ATOM 1028 N N . VAL A 1 138 ? 3.283 7.842 -13.159 1.00 83.81 138 VAL A N 1
ATOM 1029 C CA . VAL A 1 138 ? 1.923 7.571 -13.657 1.00 83.81 138 VAL A CA 1
ATOM 1030 C C . VAL A 1 138 ? 1.124 6.879 -12.555 1.00 83.81 138 VAL A C 1
ATOM 1032 O O . VAL A 1 138 ? 0.060 7.362 -12.172 1.00 83.81 138 VAL A O 1
ATOM 1035 N N . PHE A 1 139 ? 1.687 5.825 -11.958 1.00 84.00 139 PHE A N 1
ATOM 1036 C CA . PHE A 1 139 ? 1.187 5.287 -10.699 1.00 84.00 139 PHE A CA 1
ATOM 1037 C C . PHE A 1 139 ? 1.844 5.997 -9.523 1.00 84.00 139 PHE A C 1
ATOM 1039 O O . PHE A 1 139 ? 3.044 6.272 -9.540 1.00 84.00 139 PHE A O 1
ATOM 1046 N N . LYS A 1 140 ? 1.049 6.320 -8.501 1.00 83.50 140 LYS A N 1
ATOM 1047 C CA . LYS A 1 140 ? 1.527 6.975 -7.283 1.00 83.50 140 LYS A CA 1
ATOM 1048 C C . LYS A 1 140 ? 1.508 6.000 -6.120 1.00 83.50 140 LYS A C 1
ATOM 1050 O O . LYS A 1 140 ? 0.497 5.341 -5.894 1.00 83.50 140 LYS A O 1
ATOM 1055 N N . SER A 1 141 ? 2.604 5.978 -5.376 1.00 90.00 141 SER A N 1
ATOM 1056 C CA . SER A 1 141 ? 2.699 5.283 -4.103 1.00 90.00 141 SER A CA 1
ATOM 1057 C C . SER A 1 141 ? 1.899 6.064 -3.055 1.00 90.00 141 SER A C 1
ATOM 1059 O O . SER A 1 141 ? 2.197 7.244 -2.815 1.00 90.00 141 SER A O 1
ATOM 1061 N N . PRO A 1 142 ? 0.815 5.493 -2.497 1.00 88.38 142 PRO A N 1
ATOM 1062 C CA . PRO A 1 142 ? -0.059 6.219 -1.600 1.00 88.38 142 PRO A CA 1
ATOM 1063 C C . PRO A 1 142 ? 0.596 6.354 -0.226 1.00 88.38 142 PRO A C 1
ATOM 1065 O O . PRO A 1 142 ? 0.992 5.375 0.411 1.00 88.38 142 PRO A O 1
ATOM 1068 N N . VAL A 1 143 ? 0.646 7.591 0.264 1.00 90.00 143 VAL A N 1
ATOM 1069 C CA . VAL A 1 143 ? 0.988 7.856 1.661 1.00 90.00 143 VAL A CA 1
ATOM 1070 C C . VAL A 1 143 ? -0.153 7.343 2.531 1.00 90.00 143 VAL A C 1
ATOM 1072 O O . VAL A 1 143 ? -1.302 7.746 2.346 1.00 90.00 143 VAL A O 1
ATOM 1075 N N . HIS A 1 144 ? 0.156 6.474 3.484 1.00 90.00 144 HIS A N 1
ATOM 1076 C CA . HIS A 1 144 ? -0.832 5.856 4.356 1.00 90.00 144 HIS A CA 1
ATOM 1077 C C . HIS A 1 144 ? -0.304 5.697 5.789 1.00 90.00 144 HIS A C 1
ATOM 1079 O O . HIS A 1 144 ? 0.890 5.861 6.059 1.00 90.00 144 HIS A O 1
ATOM 1085 N N . ARG A 1 145 ? -1.213 5.438 6.731 1.00 86.88 145 ARG A N 1
ATOM 1086 C CA . ARG A 1 145 ? -0.912 5.173 8.145 1.00 86.88 145 ARG A CA 1
ATOM 1087 C C . ARG A 1 145 ? -1.891 4.159 8.725 1.00 86.88 145 ARG A C 1
ATOM 1089 O O . ARG A 1 145 ? -3.003 4.015 8.219 1.00 86.88 145 ARG A O 1
ATOM 1096 N N . ALA A 1 146 ? -1.495 3.499 9.810 1.00 84.31 146 ALA A N 1
ATOM 1097 C CA . ALA A 1 146 ? -2.387 2.645 10.590 1.00 84.31 146 ALA A CA 1
ATOM 1098 C C . ALA A 1 146 ? -2.603 3.244 11.982 1.00 84.31 146 ALA A C 1
ATOM 1100 O O . ALA A 1 146 ? -1.650 3.433 12.744 1.00 84.31 146 ALA A O 1
ATOM 1101 N N . ILE A 1 147 ? -3.857 3.527 12.315 1.00 80.56 147 ILE A N 1
ATOM 1102 C CA . ILE A 1 147 ? -4.274 4.060 13.609 1.00 80.56 147 ILE A CA 1
ATOM 1103 C C . ILE A 1 147 ? -4.848 2.925 14.450 1.00 80.56 147 ILE A C 1
ATOM 1105 O O . ILE A 1 147 ? -5.735 2.200 14.003 1.00 80.56 147 ILE A O 1
ATOM 1109 N N . SER A 1 148 ? -4.376 2.799 15.692 1.00 67.88 148 SER A N 1
ATOM 1110 C CA . SER A 1 148 ? -4.965 1.884 16.671 1.00 67.88 148 SER A CA 1
ATOM 1111 C C . SER A 1 148 ? -5.854 2.656 17.646 1.00 67.88 148 SER A C 1
ATOM 1113 O O . SER A 1 148 ? -5.450 2.957 18.766 1.00 67.88 148 SER A O 1
ATOM 1115 N N . ALA A 1 149 ? -7.061 3.023 17.213 1.00 64.88 149 ALA A N 1
ATOM 1116 C CA . ALA A 1 149 ? -8.086 3.648 18.059 1.00 64.88 149 ALA A CA 1
ATOM 1117 C C . ALA A 1 149 ? -9.205 2.639 18.369 1.00 64.88 149 ALA A C 1
ATOM 1119 O O . ALA A 1 149 ? -10.382 2.881 18.108 1.00 64.88 149 ALA A O 1
ATOM 1120 N N . SER A 1 150 ? -8.831 1.452 18.853 1.00 69.19 150 SER A N 1
ATOM 1121 C CA . SER A 1 150 ? -9.780 0.379 19.142 1.00 69.19 150 SER A CA 1
ATOM 1122 C C . SER A 1 150 ? -9.628 -0.131 20.567 1.00 69.19 150 SER A C 1
ATOM 1124 O O . SER A 1 150 ? -8.520 -0.357 21.041 1.00 69.19 150 SER A O 1
ATOM 1126 N N . GLN A 1 151 ? -10.761 -0.382 21.225 1.00 76.50 151 GLN A N 1
ATOM 1127 C CA . GLN A 1 151 ? -10.823 -1.199 22.444 1.00 76.50 151 GLN A CA 1
ATOM 1128 C C . GLN A 1 151 ? -10.729 -2.703 22.129 1.00 76.50 151 GLN A C 1
ATOM 1130 O O . GLN A 1 151 ? -10.704 -3.535 23.033 1.00 76.50 151 GLN A O 1
ATOM 1135 N N . HIS A 1 152 ? -10.715 -3.065 20.844 1.00 80.12 152 HIS A N 1
ATOM 1136 C CA . HIS A 1 152 ? -10.588 -4.437 20.376 1.00 80.12 152 HIS A CA 1
ATOM 1137 C C . HIS A 1 152 ? -9.134 -4.777 20.029 1.00 80.12 152 HIS A C 1
ATOM 1139 O O . HIS A 1 152 ? -8.240 -3.939 20.111 1.00 80.12 152 HIS A O 1
ATOM 1145 N N . HIS A 1 153 ? -8.916 -6.027 19.624 1.00 84.25 153 HIS A N 1
ATOM 1146 C CA . HIS A 1 153 ? -7.627 -6.554 19.184 1.00 84.25 153 HIS A CA 1
ATOM 1147 C C . HIS A 1 153 ? -7.660 -6.792 17.669 1.00 84.25 153 HIS A C 1
ATOM 1149 O O . HIS A 1 153 ? -7.781 -7.947 17.262 1.00 84.25 153 HIS A O 1
ATOM 1155 N N . PRO A 1 154 ? -7.648 -5.749 16.819 1.00 87.00 154 PRO A N 1
ATOM 1156 C CA . PRO A 1 154 ? -7.712 -5.980 15.392 1.00 87.00 154 PRO A CA 1
ATOM 1157 C C . PRO A 1 154 ? -6.431 -6.625 14.868 1.00 87.00 154 PRO A C 1
ATOM 1159 O O . PRO A 1 154 ? -5.326 -6.382 15.368 1.00 87.00 154 PRO A O 1
ATOM 1162 N N . TYR A 1 155 ? -6.602 -7.425 13.823 1.00 88.56 155 TYR A N 1
ATOM 1163 C CA . TYR A 1 155 ? -5.520 -8.048 13.078 1.00 88.56 155 TYR A CA 1
ATOM 1164 C C . TYR A 1 155 ? -5.494 -7.548 11.635 1.00 88.56 155 TYR A C 1
ATOM 1166 O O . TYR A 1 155 ? -6.525 -7.207 11.047 1.00 88.56 155 TYR A O 1
ATOM 1174 N N . SER A 1 156 ? -4.307 -7.532 11.043 1.00 90.75 156 SER A N 1
ATOM 1175 C CA . SER A 1 156 ? -4.151 -7.330 9.608 1.00 90.75 156 SER A CA 1
ATOM 1176 C C . SER A 1 156 ? -3.002 -8.161 9.055 1.00 90.75 156 SER A C 1
ATOM 1178 O O . SER A 1 156 ? -2.084 -8.560 9.779 1.00 90.75 156 SER A O 1
ATOM 1180 N N . VAL A 1 157 ? -3.079 -8.462 7.761 1.00 94.12 157 VAL A N 1
ATOM 1181 C CA . VAL A 1 157 ? -2.099 -9.302 7.073 1.00 94.12 157 VAL A CA 1
ATOM 1182 C C . VAL A 1 157 ? -1.697 -8.633 5.763 1.00 94.12 157 VAL A C 1
ATOM 1184 O O . VAL A 1 157 ? -2.357 -8.844 4.743 1.00 94.12 157 VAL A O 1
ATOM 1187 N N . PRO A 1 158 ? -0.657 -7.781 5.774 1.00 93.81 158 PRO A N 1
ATOM 1188 C CA . PRO A 1 158 ? -0.057 -7.294 4.545 1.00 93.81 158 PRO A CA 1
ATOM 1189 C C . PRO A 1 158 ? 0.927 -8.320 3.967 1.00 93.81 158 PRO A C 1
ATOM 1191 O O . PRO A 1 158 ? 1.865 -8.777 4.630 1.00 93.81 158 PRO A O 1
ATOM 1194 N N . PHE A 1 159 ? 0.719 -8.638 2.697 1.00 95.12 159 PHE A N 1
ATOM 1195 C CA . PHE A 1 159 ? 1.662 -9.297 1.811 1.00 95.12 159 PHE A CA 1
ATOM 1196 C C . PHE A 1 159 ? 2.355 -8.235 0.955 1.00 95.12 159 PHE A C 1
ATOM 1198 O O . PHE A 1 159 ? 1.692 -7.465 0.263 1.00 95.12 159 PHE A O 1
ATOM 1205 N N . PHE A 1 160 ? 3.681 -8.199 1.004 1.00 91.25 160 PHE A N 1
ATOM 1206 C CA . PHE A 1 160 ? 4.516 -7.264 0.262 1.00 91.25 160 PHE A CA 1
ATOM 1207 C C . PHE A 1 160 ? 5.219 -8.014 -0.860 1.00 91.25 160 PHE A C 1
ATOM 1209 O O . PHE A 1 160 ? 6.005 -8.927 -0.603 1.00 91.25 160 PHE A O 1
ATOM 1216 N N . TYR A 1 161 ? 4.952 -7.600 -2.090 1.00 94.06 161 TYR A N 1
ATOM 1217 C CA . TYR A 1 161 ? 5.676 -8.030 -3.270 1.00 94.06 161 TYR A CA 1
ATOM 1218 C C . TYR A 1 161 ? 6.678 -6.940 -3.649 1.00 94.06 161 TYR A C 1
ATOM 1220 O O . TYR A 1 161 ? 6.296 -5.872 -4.140 1.00 94.06 161 TYR A O 1
ATOM 1228 N N . HIS A 1 162 ? 7.964 -7.189 -3.406 1.00 89.31 162 HIS A N 1
ATOM 1229 C CA . HIS A 1 162 ? 9.024 -6.259 -3.805 1.00 89.31 162 HIS A CA 1
ATOM 1230 C C . HIS A 1 162 ? 9.394 -6.465 -5.269 1.00 89.31 162 HIS A C 1
ATOM 1232 O O . HIS A 1 162 ? 9.598 -5.489 -5.982 1.00 89.31 162 HIS A O 1
ATOM 1238 N N . GLY A 1 163 ? 9.362 -7.713 -5.734 1.00 89.06 163 GLY A N 1
ATOM 1239 C CA . GLY A 1 163 ? 9.919 -8.117 -7.021 1.00 89.06 163 GLY A CA 1
ATOM 1240 C C . GLY A 1 163 ? 11.396 -8.477 -6.884 1.00 89.06 163 GLY A C 1
ATOM 1241 O O . GLY A 1 163 ? 11.884 -8.694 -5.773 1.00 89.06 163 GLY A O 1
ATOM 1242 N N . ASN A 1 164 ? 12.104 -8.570 -8.002 1.00 87.81 164 ASN A N 1
ATOM 1243 C CA . ASN A 1 164 ? 13.540 -8.838 -8.011 1.00 87.81 164 ASN A CA 1
ATOM 1244 C C . ASN A 1 164 ? 14.335 -7.608 -7.539 1.00 87.81 164 ASN A C 1
ATOM 1246 O O . ASN A 1 164 ? 14.227 -6.537 -8.1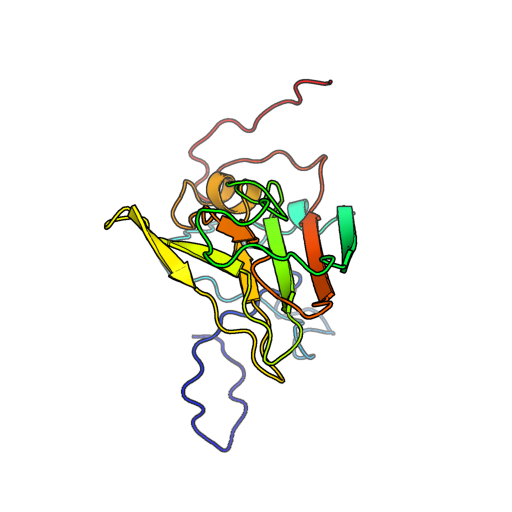44 1.00 87.81 164 ASN A O 1
ATOM 1250 N N . LEU A 1 165 ? 15.137 -7.762 -6.483 1.00 81.94 165 LEU A N 1
ATOM 1251 C CA . LEU A 1 165 ? 15.952 -6.671 -5.935 1.00 81.94 165 LEU A CA 1
ATOM 1252 C C . LEU A 1 165 ? 17.200 -6.360 -6.778 1.00 81.94 165 LEU A C 1
ATOM 1254 O O . LEU A 1 165 ? 17.649 -5.217 -6.771 1.00 81.94 165 LEU A O 1
ATOM 1258 N N . ASP A 1 166 ? 17.684 -7.325 -7.557 1.00 84.31 166 ASP A N 1
ATOM 1259 C CA . ASP A 1 166 ? 18.819 -7.187 -8.478 1.00 84.31 166 ASP A CA 1
ATOM 1260 C C . ASP A 1 166 ? 18.400 -6.563 -9.824 1.00 84.31 166 ASP A C 1
ATOM 1262 O O . ASP A 1 166 ? 19.234 -6.194 -10.657 1.00 84.31 166 ASP A O 1
ATOM 1266 N N . THR A 1 167 ? 17.093 -6.433 -10.082 1.00 81.62 167 THR A N 1
ATOM 1267 C CA . THR A 1 167 ? 16.599 -5.839 -11.326 1.00 81.62 167 THR A CA 1
ATOM 1268 C C . THR A 1 167 ? 16.868 -4.345 -11.360 1.00 81.62 167 THR A C 1
ATOM 1270 O O . THR A 1 167 ? 16.320 -3.556 -10.585 1.00 81.62 167 THR A O 1
ATOM 1273 N N . ARG A 1 168 ? 17.638 -3.925 -12.368 1.00 78.00 168 ARG A N 1
ATOM 1274 C CA . ARG A 1 168 ? 17.869 -2.512 -12.655 1.00 78.00 168 ARG A CA 1
ATOM 1275 C C . ARG A 1 168 ? 16.543 -1.816 -12.967 1.00 78.00 168 ARG A C 1
ATOM 1277 O O . ARG A 1 168 ? 15.880 -2.093 -13.966 1.00 78.00 168 ARG A O 1
ATOM 1284 N N . LEU A 1 169 ? 16.163 -0.875 -12.109 1.00 73.00 169 LEU A N 1
ATOM 1285 C CA . LEU A 1 169 ? 14.951 -0.080 -12.287 1.00 73.00 169 LEU A CA 1
ATOM 1286 C C . LEU A 1 169 ? 15.208 1.080 -13.252 1.00 73.00 169 LEU A C 1
ATOM 1288 O O . LEU A 1 169 ? 15.763 2.110 -12.855 1.00 73.00 169 LEU A O 1
ATOM 1292 N N . SER A 1 170 ? 14.764 0.924 -14.496 1.00 74.94 170 SER A N 1
ATOM 1293 C CA . SER A 1 170 ? 14.636 1.989 -15.493 1.00 74.94 170 SER A CA 1
ATOM 1294 C C . SER A 1 170 ? 13.163 2.370 -15.702 1.00 74.94 170 SER A C 1
ATOM 1296 O O . SER A 1 170 ? 12.265 1.557 -15.463 1.00 74.94 170 SER A O 1
ATOM 1298 N N . PRO A 1 171 ? 12.883 3.615 -16.120 1.00 76.88 171 PRO A N 1
ATOM 1299 C CA . PRO A 1 171 ? 11.567 3.984 -16.614 1.00 76.88 171 PRO A CA 1
ATOM 1300 C C . PRO A 1 171 ? 11.083 3.100 -17.762 1.00 76.88 171 PRO A C 1
ATOM 1302 O O . PRO A 1 171 ? 11.857 2.799 -18.668 1.00 76.88 171 PRO A O 1
ATOM 1305 N N . VAL A 1 172 ? 9.786 2.779 -17.768 1.00 72.81 172 VAL A N 1
ATOM 1306 C CA . VAL A 1 172 ? 9.143 2.003 -18.847 1.00 72.81 172 VAL A CA 1
ATOM 1307 C C . VAL A 1 172 ? 9.282 2.672 -20.222 1.00 72.81 172 VAL A C 1
ATOM 1309 O O . VAL A 1 172 ? 9.352 1.990 -21.232 1.00 72.81 172 VAL A O 1
ATOM 1312 N N . ASP A 1 173 ? 9.357 4.003 -20.275 1.00 69.88 173 ASP A N 1
ATOM 1313 C CA . ASP A 1 173 ? 9.487 4.764 -21.526 1.00 69.88 173 ASP A CA 1
ATOM 1314 C C . ASP A 1 173 ? 10.943 4.914 -22.017 1.00 69.88 173 ASP A C 1
ATOM 1316 O O . ASP A 1 173 ? 11.219 5.732 -22.895 1.00 69.88 173 ASP A O 1
ATOM 1320 N N . GLY A 1 174 ? 11.896 4.201 -21.404 1.00 66.50 174 GLY A N 1
ATOM 1321 C CA . GLY A 1 174 ? 13.316 4.225 -21.771 1.00 66.50 174 GLY A CA 1
ATOM 1322 C C . GLY A 1 174 ? 14.050 5.537 -21.460 1.00 66.50 174 GLY A C 1
ATOM 1323 O O . GLY A 1 174 ? 15.236 5.666 -21.748 1.00 66.50 174 GLY A O 1
ATOM 1324 N N . SER A 1 175 ? 13.389 6.525 -20.850 1.00 68.62 175 SER A N 1
ATOM 1325 C CA . SER A 1 175 ? 13.925 7.890 -20.711 1.00 68.62 175 SER A CA 1
ATOM 1326 C C . SER A 1 175 ? 14.905 8.114 -19.546 1.00 68.62 175 SER A C 1
ATOM 1328 O O . SER A 1 175 ? 15.232 9.262 -19.242 1.00 68.62 175 SER A O 1
ATOM 1330 N N . GLY A 1 176 ? 15.367 7.061 -18.864 1.00 61.06 176 GLY A N 1
ATOM 1331 C CA . GLY A 1 176 ? 16.225 7.190 -17.682 1.00 61.06 176 GLY A CA 1
ATOM 1332 C C . GLY A 1 176 ? 17.361 6.174 -17.621 1.00 61.06 176 GLY A C 1
ATOM 1333 O O . GLY A 1 176 ? 17.197 5.016 -17.996 1.00 61.06 176 GLY A O 1
ATOM 1334 N N . GLU A 1 177 ? 18.504 6.602 -17.084 1.00 56.03 177 GLU A N 1
ATOM 1335 C CA . GLU A 1 177 ? 19.599 5.703 -16.720 1.00 56.03 177 GLU A CA 1
ATOM 1336 C C . GLU A 1 177 ? 19.202 4.917 -15.462 1.00 56.03 177 GLU A C 1
ATOM 1338 O O . GLU A 1 177 ? 18.849 5.493 -14.431 1.00 56.03 177 GLU A O 1
ATOM 1343 N N . GLY A 1 178 ? 19.198 3.586 -15.550 1.00 52.41 178 GLY A N 1
ATOM 1344 C CA . GLY A 1 178 ? 18.863 2.741 -14.408 1.00 52.41 178 GLY A CA 1
ATOM 1345 C C . GLY A 1 178 ? 19.870 2.900 -13.264 1.00 52.41 178 GLY A C 1
ATOM 1346 O O . GLY A 1 178 ? 21.070 3.044 -13.501 1.00 52.41 178 GLY A O 1
ATOM 1347 N N . MET A 1 179 ? 19.389 2.870 -12.022 1.00 46.97 179 MET A N 1
ATOM 1348 C CA . MET A 1 179 ? 20.273 2.973 -10.856 1.00 46.97 179 MET A CA 1
ATOM 1349 C C . MET A 1 179 ? 21.193 1.753 -10.764 1.00 46.97 179 MET A C 1
ATOM 1351 O O . MET A 1 179 ? 20.718 0.622 -10.824 1.00 46.97 179 MET A O 1
ATOM 1355 N N . GLU A 1 180 ? 22.489 2.011 -10.614 1.00 43.31 180 GLU A N 1
ATOM 1356 C CA . GLU A 1 180 ? 23.451 1.067 -10.048 1.00 43.31 180 GLU A CA 1
ATOM 1357 C C . GLU A 1 180 ? 23.289 1.090 -8.521 1.00 43.31 180 GLU A C 1
ATOM 1359 O O . GLU A 1 180 ? 22.986 2.142 -7.944 1.00 43.31 180 GLU A O 1
ATOM 1364 N N . GLU A 1 181 ? 23.416 -0.070 -7.879 1.00 44.34 181 GLU A N 1
ATOM 1365 C CA . GLU A 1 181 ? 23.271 -0.222 -6.433 1.00 44.34 181 GLU A CA 1
ATOM 1366 C C . GLU A 1 181 ? 24.14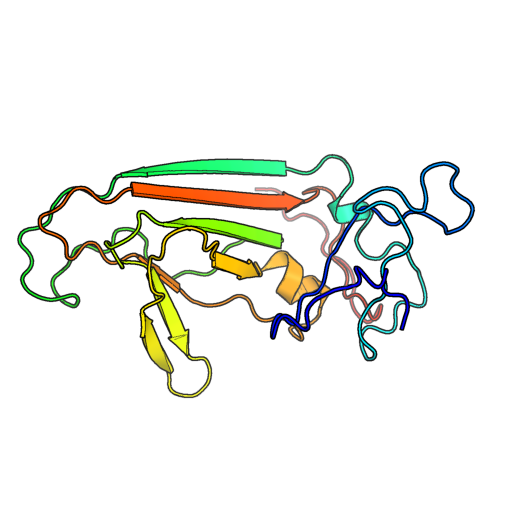3 0.778 -5.663 1.00 44.34 181 GLU A C 1
ATOM 1368 O O . GLU A 1 181 ? 25.357 0.847 -5.852 1.00 44.34 181 GLU A O 1
ATOM 1373 N N . THR A 1 182 ? 23.557 1.493 -4.702 1.00 36.12 182 THR A N 1
ATOM 1374 C CA . THR A 1 182 ? 24.333 1.908 -3.531 1.00 36.12 182 THR A CA 1
ATOM 1375 C C . THR A 1 182 ? 24.186 0.805 -2.498 1.00 36.12 182 THR A C 1
ATOM 1377 O O . THR A 1 182 ? 23.220 0.787 -1.736 1.00 36.12 182 THR A O 1
ATOM 1380 N N . SER A 1 183 ? 25.135 -0.127 -2.527 1.00 32.75 183 SER A N 1
ATOM 1381 C CA . SER A 1 183 ? 25.397 -1.104 -1.474 1.00 32.75 183 SER A CA 1
ATOM 1382 C C . SER A 1 183 ? 25.360 -0.434 -0.094 1.00 32.75 183 SER A C 1
ATOM 1384 O O . SER A 1 183 ? 26.107 0.524 0.140 1.00 32.75 183 SER A O 1
ATOM 1386 N N . GLY A 1 184 ? 24.494 -0.930 0.790 1.00 30.91 184 GLY A N 1
ATOM 1387 C CA . GLY A 1 184 ? 24.443 -0.611 2.218 1.00 30.91 184 GLY A CA 1
ATOM 1388 C C . GLY A 1 184 ? 24.728 -1.849 3.049 1.00 30.91 184 GLY A C 1
ATOM 1389 O O . GLY A 1 184 ? 24.265 -2.934 2.636 1.00 30.91 184 GLY A O 1
#

Sequence (184 aa):
MGGQVLDKKPGSKEGFFVGVETPAEDPQAGNFCIGPNFWPGGLSTEEDDVFDGLMTDPVANIKLLHYPPNPAQSPEDAPVGAGTHTDFGTITILVQQPGHPGLEALHPSTKTWIQIPAQEDVLVVNLGDLLQKRTKGVFKSPVHRAISASQHHPYSVPFFYHGNLDTRLSPVDGSGEGMEETSG

Mean predicted aligned error: 12.5 Å

Solvent-accessible surface area (backbone atoms only — not comparable to full-atom values): 10993 Å² total; per-residue (Å²): 139,79,70,86,80,79,82,92,69,95,65,95,71,84,83,86,80,84,52,64,75,28,57,81,83,42,93,58,39,78,44,93,71,32,26,64,68,74,76,64,92,87,66,63,56,97,52,89,59,84,55,50,56,42,65,46,82,51,46,64,52,73,48,83,44,75,43,70,56,29,90,40,91,40,74,88,67,20,62,65,71,38,62,84,41,63,49,70,33,31,38,35,44,31,42,47,37,56,82,51,61,35,44,30,38,48,39,87,86,81,70,42,79,41,79,48,83,26,43,78,100,49,75,47,76,46,46,6,43,48,43,14,53,28,48,73,54,76,46,66,43,57,42,29,33,29,45,34,57,34,86,48,73,48,42,36,38,44,36,39,37,46,22,20,86,87,44,67,61,37,34,65,76,68,83,47,84,49,60,75,84,81,86,127

pLDDT: mean 73.24, std 18.4, range [22.92, 95.69]

Radius of gyration: 19.13 Å; Cα contacts (8 Å, |Δi|>4): 342; chains: 1; bounding box: 49×42×55 Å

Secondary structure (DSSP, 8-state):
-------S------------B--TTSTTTTSTT-B---PPTTS--SSTTTTHHHHSS-EEEE--EE------SSTTTS-EEEEEE--SSSEEEEEE-TT---EEEE-TTT--EEEPP--TT-EEEEE-HHHHHHTTTSS----EEEE---SS--EEEEEEEEE-TTS----TTS-SPPPPP---

Nearest PDB structures (foldseek):
  6xjj-assembly1_A  TM=7.392E-01  e=3.648E-15  Talaromyces stipitatus ATCC 10500
  6tto-assembly1_A  TM=8.892E-01  e=4.500E-09  Datura metel
  6kwb-assembly2_B  TM=8.945E-01  e=1.324E-08  Arabidopsis thaliana
  6kun-assembly1_A-2  TM=8.891E-01  e=7.528E-08  Oryza sativa Indica Group
  6ttn-assembly1_A  TM=8.985E-01  e=3.667E-08  Datura metel

=== Feature glossary ===
Feature key, reading from the visual/contextual features back to the raw sequence:

Rendered structure images. Six rendered views show the 3D structure from the faces of a cube — i.e. along ±x, ±y, ±z. Rendering representation is drawn randomly per protein from cartoon (secondary-structure ribbons), sticks (backbone bonds), or molecular surface; coloring is either N→C rainbow (blue at the N-terminus through red at the C-terminus) or one color per chain.

Contact-map, Ramachandran, and PAE plots. The contact map is a binary N×N matrix image: pixel (i, j) is dark where Cα_i and Cα_j are within 8 Å and |i−j|>4. Because the |i−j|>4 filter removes local helical contacts, off-diagonal stripes parallel to the main diagonal indicate parallel β-sheets; stripes perpendicular to it indicate antiparallel β-sheets. The Ramachandran plot scatters every residue's (φ, ψ) pair against the sterically allowed regions. The PAE heatmap renders the predicted-aligned-error matrix.

InterPro / GO / CATH / organism. Database cross-references. InterPro integrates a dozen domain/family signature databases into unified entries with residue-range hits. GO terms attach function/process/location labels with evidence codes. CATH codes position the fold in a four-level structural taxonomy. Organism is the NCBI-taxonomy species name.

Nearest PDB structures. The Foldseek neighbor list gives the closest experimentally determined structures in the PDB, ranked by structural alignment. TM-score near 1 means near-identical fold; near 0.3 means only rough topology match. This is how one finds what a novel AlphaFold prediction most resembles in the solved-structure universe.

Predicted aligned error. PAE(i, j) answers: if I align the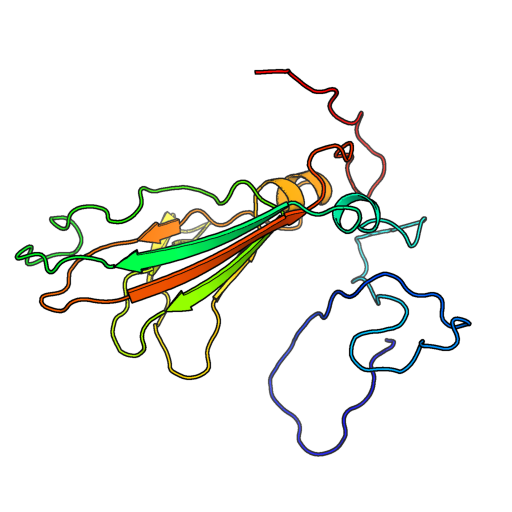 predicted and true structures on residue i, how far off (in Å) do I expect residue j to be? A block-diagonal PAE matrix with low values on the blocks and high values off-diagonal is the signature of a multi-domain protein with confidently predicted domains but uncertain inter-domain orientation.

Solvent-accessible surface area. Accessible surface area quantifies burial. A residue with SASA near zero is packed into the hydrophobic core; one with SASA >100 Å² sits on the surface. Computed here via the Shrake–Rupley numerical algorithm with a 1.4 Å probe.

B-factor. B-factor (Debye–Waller factor) reflects atomic displacement in the crystal lattice. It is an experimental observable (units Å²), not a prediction; low values mean the atom is pinned down, high values mean it moves or is heterogeneous across the crystal.

pLDDT. For AlphaFold models, the B-factor field carries pLDDT — the model's own estimate of local accuracy on a 0–100 scale. Regions with pLDDT<50 should be treated as essentially unmodeled; they often correspond to intrinsically disordered segments.

Backbone torsions (φ/ψ). φ (phi) and ψ (psi) are the two rotatable backbone dihedrals per residue: φ is the C(i-1)–N–Cα–C torsion, ψ is the N–Cα–C–N(i+1) torsion, both in degrees on (−180°, 180°]. α-helical re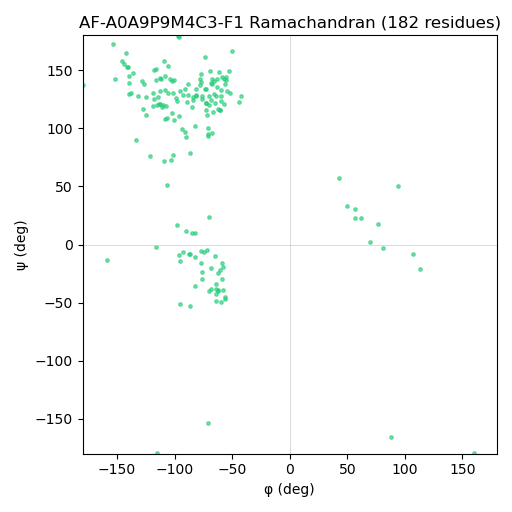sidues cluster near (−60°, −45°); β-strand residues near (−120°, +130°). A Ramachandran plot is simply a scatter of (φ, ψ) for every residue.

Radius of gyration, Cα contacts, bounding box. Radius of gyration (Rg) is the root-mean-square distance of Cα atoms from their centroid — a single number for overall size and compactness. A globular domain of N residues has Rg ≈ 2.2·N^0.38 Å; an extended or disordered chain has a much larger Rg. The Cα contact count is the number of residue pairs whose Cα atoms are within 8 Å and are more than four positions apart in sequence — a standard proxy for tertiary packing density. The bounding box is the smallest axis-aligned box enclosing all Cα atoms.

Secondary structure (3-state, P-SEA). Three-state secondary structure (P-SEA) collapses the eight DSSP classes into helix (a), strand (b), and coil (c). P-SEA assigns these from Cα geometry alone — distances and angles — without requiring backbone oxygens, so it works on any Cα trace.

Secondary structure (8-state, DSSP). DSSP 8-state secondary structure assigns each residue one of H (α-helix), G (3₁₀-helix), I (π-helix), E (extended β-strand), B (isolated β-bridge), T (hydrogen-bonded turn), S (bend), or '-' (coil). The assignment is computed from backbone hydrogen-bond geometry via the Kabsch–Sander algorithm.

Foldseek 3Di. A 3Di character summarizes, for each residue, the relative orientation of the Cα frame of its nearest spatial neighbor. Because it encodes fold topology rather than chemistry, 3Di alignments detect remote structural similarity that sequence alignment misses.

mmCIF coordinates. The mmCIF block holds the 3D Cartesian coordinates of each backbone atom (N, Cα, C, O) in ångströms. mmCIF is the PDB's canonical archive format — a tagged-loop text representation of the atomic model.

Sequence. Sequence gives the chain of amino acids in standard one-letter code (A=alanine, C=cysteine, …, Y=tyrosine), read N→C. It is the only feature that is directly encoded by the gene; all structural features are derived from the folded form of this sequence.